Protein AF-A0A1I1HTJ0-F1 (afdb_monomer_lite)

Sequence (214 aa):
MGNDRTDRSDPDVDEPSADSGRWLPDRPEPTLEAPIPDDLGTALGRLVGTDPVATLEEWVAECRRLTGGIGLEELCHAEGETAHWGELGGAGGERYDFRCVYDAVILAAVADEPVRIHTESPDGTPIEARATGDEVTPTPPSAVVSFGVETDVDRPGGGAKAEPTLEDVYATVCPYVRAFPDREAYDRWASRAPAATVAMPLAGATDLAEALVE

Radius of gyration: 19.74 Å; chains: 1; bounding box: 36×80×40 Å

pLDDT: mean 86.6, std 16.47, range [36.19, 98.62]

InterPro domains:
  IPR004927 Alkylmercury lyase [PF03243] (94-213)
  IPR053717 Mercury resistance MerB lyase [G3DSA:3.30.450.410] (29-214)

Organism: Natronobacterium haloterrestre (NCBI:txid148448)

Secondary structure (DSSP, 8-state):
--------PPP------S--S-BPPPSSS-TTTSBPPHHHHHHHHHHHTSSPP-BHHHHHHHHHHHHSS--STTS-B-SS--S-EEEETSTTSEEEEBSSSHHHHHHHHHHTS-EEEEEE-TTS-EEEEEE-SS-EEEESTT-EEEEEEETTPPPSSSSTTPPPPHHHHHHHHGGG--EESSHHHHHHHHTTSSEEEEEEEGGGTHHHHHHHH-

Structure (mmCIF, N/CA/C/O backbone):
data_AF-A0A1I1HTJ0-F1
#
_entry.id   AF-A0A1I1HTJ0-F1
#
loop_
_atom_site.group_PDB
_atom_site.id
_atom_site.type_symbol
_atom_site.label_atom_id
_atom_site.label_alt_id
_atom_site.label_comp_id
_atom_site.label_asym_id
_atom_site.label_entity_id
_atom_site.label_seq_id
_atom_site.pdbx_PDB_ins_code
_atom_site.Cartn_x
_atom_site.Cartn_y
_atom_site.Cartn_z
_atom_site.occupancy
_atom_site.B_iso_or_equiv
_atom_site.auth_seq_id
_atom_site.auth_comp_id
_atom_site.auth_asym_id
_atom_site.auth_atom_id
_atom_site.pdbx_PDB_model_num
ATOM 1 N N . MET A 1 1 ? 11.464 -65.310 -12.384 1.00 41.19 1 MET A N 1
ATOM 2 C CA . MET A 1 1 ? 11.294 -64.360 -13.506 1.00 41.19 1 MET A CA 1
ATOM 3 C C . MET A 1 1 ? 9.788 -64.158 -13.630 1.00 41.19 1 MET A C 1
ATOM 5 O O . MET A 1 1 ? 9.133 -65.041 -14.145 1.00 41.19 1 MET A O 1
ATOM 9 N N . GLY A 1 2 ? 9.130 -63.217 -12.961 1.00 39.88 2 GLY A N 1
ATOM 10 C CA . GLY A 1 2 ? 9.475 -61.815 -12.759 1.00 39.88 2 GLY A CA 1
ATOM 11 C C . GLY A 1 2 ? 8.622 -60.997 -13.729 1.00 39.88 2 GLY A C 1
ATOM 12 O O . GLY A 1 2 ? 9.004 -60.890 -14.887 1.00 39.88 2 GLY A O 1
ATOM 13 N N . ASN A 1 3 ? 7.440 -60.548 -13.291 1.00 39.66 3 ASN A N 1
ATOM 14 C CA . ASN A 1 3 ? 7.022 -59.144 -13.370 1.00 39.66 3 ASN A CA 1
ATOM 15 C C . ASN A 1 3 ? 5.599 -58.952 -12.836 1.00 39.66 3 ASN A C 1
ATOM 17 O O . ASN A 1 3 ? 4.601 -59.140 -13.526 1.00 39.66 3 ASN A O 1
ATOM 21 N N . ASP A 1 4 ? 5.602 -58.542 -11.576 1.00 44.56 4 ASP A N 1
ATOM 22 C CA . ASP A 1 4 ? 4.676 -57.626 -10.934 1.00 44.56 4 ASP A CA 1
ATOM 23 C C . ASP A 1 4 ? 4.577 -56.319 -11.754 1.00 44.56 4 ASP A C 1
ATOM 25 O O . ASP A 1 4 ? 5.603 -55.747 -12.141 1.00 44.56 4 ASP A O 1
ATOM 29 N N . ARG A 1 5 ? 3.360 -55.870 -12.069 1.00 44.62 5 ARG A N 1
ATOM 30 C CA . ARG A 1 5 ? 3.086 -54.507 -12.549 1.00 44.62 5 ARG A CA 1
ATOM 31 C C . ARG A 1 5 ? 1.841 -53.996 -11.846 1.00 44.62 5 ARG A C 1
ATOM 33 O O . ARG A 1 5 ? 0.719 -54.130 -12.323 1.00 44.62 5 ARG A O 1
ATOM 40 N N . THR A 1 6 ? 2.133 -53.448 -10.681 1.00 46.94 6 THR A N 1
ATOM 41 C CA . THR A 1 6 ? 1.391 -52.454 -9.926 1.00 46.94 6 THR A CA 1
ATOM 42 C C . THR A 1 6 ? 0.666 -51.434 -10.804 1.00 46.94 6 THR A C 1
ATOM 44 O O . THR A 1 6 ? 1.267 -50.693 -11.583 1.00 46.94 6 THR A O 1
ATOM 47 N N . ASP A 1 7 ? -0.653 -51.443 -10.630 1.00 44.84 7 ASP A N 1
ATOM 48 C CA . ASP A 1 7 ? -1.499 -50.282 -10.361 1.00 44.84 7 ASP A CA 1
ATOM 49 C C . ASP A 1 7 ? -0.692 -49.016 -10.019 1.00 44.84 7 ASP A C 1
ATOM 51 O O . ASP A 1 7 ? -0.007 -48.938 -8.995 1.00 44.84 7 ASP A O 1
ATOM 55 N N . ARG A 1 8 ? -0.742 -48.040 -10.922 1.00 38.31 8 ARG A N 1
ATOM 56 C CA . ARG A 1 8 ? -0.420 -46.647 -10.631 1.00 38.31 8 ARG A CA 1
ATOM 57 C C . ARG A 1 8 ? -1.663 -45.846 -10.967 1.00 38.31 8 ARG A C 1
ATOM 59 O O . ARG A 1 8 ? -1.793 -45.321 -12.065 1.00 38.31 8 ARG A O 1
ATOM 66 N N . SER A 1 9 ? -2.585 -45.847 -10.015 1.00 41.94 9 SER A N 1
ATOM 67 C CA . SER A 1 9 ? -3.513 -44.744 -9.820 1.00 41.94 9 SER A CA 1
ATOM 68 C C . SER A 1 9 ? -2.682 -43.462 -9.727 1.00 41.94 9 SER A C 1
ATOM 70 O O . SER A 1 9 ? -1.804 -43.350 -8.866 1.00 41.94 9 SER A O 1
ATOM 72 N N . ASP A 1 10 ? -2.879 -42.563 -10.687 1.00 42.25 10 ASP A N 1
ATOM 73 C CA . ASP A 1 10 ? -2.320 -41.217 -10.646 1.00 42.25 10 ASP A CA 1
ATOM 74 C C . ASP A 1 10 ? -2.807 -40.530 -9.360 1.00 42.25 10 ASP A C 1
ATOM 76 O O . ASP A 1 10 ? -3.993 -40.637 -9.037 1.00 42.25 10 ASP A O 1
ATOM 80 N N . PRO A 1 11 ? -1.929 -39.872 -8.585 1.00 41.44 11 PRO A N 1
ATOM 81 C CA . PRO A 1 11 ? -2.382 -39.057 -7.475 1.00 41.44 11 PRO A CA 1
ATOM 82 C C . PRO A 1 11 ? -3.136 -37.854 -8.041 1.00 41.44 11 PRO A C 1
ATOM 84 O O . PRO A 1 11 ? -2.597 -37.123 -8.877 1.00 41.44 11 PRO A O 1
ATOM 87 N N . ASP A 1 12 ? -4.376 -37.690 -7.580 1.00 36.19 12 ASP A N 1
ATOM 88 C CA . ASP A 1 12 ? -5.161 -36.472 -7.716 1.00 36.19 12 ASP A CA 1
ATOM 89 C C . ASP A 1 12 ? -4.249 -35.265 -7.472 1.00 36.19 12 ASP A C 1
ATOM 91 O O . ASP A 1 12 ? -3.630 -35.120 -6.414 1.00 36.19 12 ASP A O 1
ATOM 95 N N . VAL A 1 13 ? -4.104 -34.442 -8.506 1.00 44.28 13 VAL A N 1
ATOM 96 C CA . VAL A 1 13 ? -3.467 -33.138 -8.392 1.00 44.28 13 VAL A CA 1
ATOM 97 C C . VAL A 1 13 ? -4.423 -32.305 -7.550 1.00 44.28 13 VAL A C 1
ATOM 99 O O . VAL A 1 13 ? -5.456 -31.873 -8.051 1.00 44.28 13 VAL A O 1
ATOM 102 N N . ASP A 1 14 ? -4.101 -32.146 -6.266 1.00 37.09 14 ASP A N 1
ATOM 103 C CA . ASP A 1 14 ? -4.736 -31.169 -5.385 1.00 37.09 14 ASP A CA 1
ATOM 104 C C . ASP A 1 14 ? -4.644 -29.788 -6.056 1.00 37.09 14 ASP A C 1
ATOM 106 O O . ASP A 1 14 ? -3.582 -29.161 -6.100 1.00 37.09 14 ASP A O 1
ATOM 110 N N . GLU A 1 15 ? -5.760 -29.330 -6.623 1.00 41.47 15 GLU A N 1
ATOM 111 C CA . GLU A 1 15 ? -5.965 -27.930 -6.983 1.00 41.47 15 GLU A CA 1
ATOM 112 C C . GLU A 1 15 ? -5.827 -27.092 -5.701 1.00 41.47 15 GLU A C 1
ATOM 114 O O . GLU A 1 15 ? -6.520 -27.375 -4.716 1.00 41.47 15 GLU A O 1
ATOM 119 N N . PRO A 1 16 ? -4.958 -26.066 -5.646 1.00 42.34 16 PRO A N 1
ATOM 120 C CA . PRO A 1 16 ? -4.872 -25.254 -4.451 1.00 42.34 16 PRO A CA 1
ATOM 121 C C . PRO A 1 16 ? -6.105 -24.349 -4.343 1.00 42.34 16 PRO A C 1
ATOM 123 O O . PRO A 1 16 ? -6.248 -23.357 -5.049 1.00 42.34 16 PRO A O 1
ATOM 126 N N . SER A 1 17 ? -6.937 -24.740 -3.380 1.00 42.22 17 SER A N 1
ATOM 127 C CA . SER A 1 17 ? -7.672 -23.930 -2.408 1.00 42.22 17 SER A CA 1
ATOM 128 C C . SER A 1 17 ? -8.762 -22.973 -2.889 1.00 42.22 17 SER A C 1
ATOM 130 O O . SER A 1 17 ? -8.525 -21.903 -3.438 1.00 42.22 17 SER A O 1
ATOM 132 N N . ALA A 1 18 ? -9.975 -23.372 -2.497 1.00 39.62 18 ALA A N 1
ATOM 133 C CA . ALA A 1 18 ? -11.110 -22.557 -2.089 1.00 39.62 18 ALA A CA 1
ATOM 134 C C . ALA A 1 18 ? -10.799 -21.069 -1.880 1.00 39.62 18 ALA A C 1
ATOM 136 O O . ALA A 1 18 ? -9.963 -20.705 -1.054 1.00 39.62 18 ALA A O 1
ATOM 137 N N . ASP A 1 19 ? -11.561 -20.258 -2.609 1.00 52.12 19 ASP A N 1
ATOM 138 C CA . ASP A 1 19 ? -11.794 -18.834 -2.422 1.00 52.12 19 ASP A CA 1
ATOM 139 C C . ASP A 1 19 ? -11.639 -18.414 -0.951 1.00 52.12 19 ASP A C 1
ATOM 141 O O . ASP A 1 19 ? -12.525 -18.615 -0.119 1.00 52.12 19 ASP A O 1
ATOM 145 N N . SER A 1 20 ? -10.460 -17.893 -0.604 1.00 57.25 20 SER A N 1
ATOM 146 C CA . SER A 1 20 ? -10.123 -17.485 0.761 1.00 57.25 20 SER A CA 1
ATOM 147 C C . SER A 1 20 ? -10.913 -16.247 1.198 1.00 57.25 20 SER A C 1
ATOM 149 O O . SER A 1 20 ? -10.758 -15.802 2.334 1.00 57.25 20 SER A O 1
ATOM 151 N N . GLY A 1 21 ? -11.718 -15.659 0.301 1.00 75.50 21 GLY A N 1
ATOM 152 C CA . GLY A 1 21 ? -12.395 -14.377 0.484 1.00 75.50 21 GLY A CA 1
ATOM 153 C C . GLY A 1 21 ? -11.431 -13.191 0.547 1.00 75.50 21 GLY A C 1
ATOM 154 O O . GLY A 1 21 ? -11.873 -12.055 0.628 1.00 75.50 21 GLY A O 1
ATOM 155 N N . ARG A 1 22 ? -10.112 -13.432 0.497 1.00 86.19 22 ARG A N 1
ATOM 156 C CA . ARG A 1 22 ? -9.048 -12.425 0.630 1.00 86.19 22 ARG A CA 1
ATOM 157 C C . ARG A 1 22 ? -8.544 -11.902 -0.714 1.00 86.19 22 ARG A C 1
ATOM 159 O O . ARG A 1 22 ? -7.435 -11.382 -0.804 1.00 86.19 22 ARG A O 1
ATOM 166 N N . TRP A 1 23 ? -9.338 -12.057 -1.764 1.00 90.31 23 TRP A N 1
ATOM 167 C CA . TRP A 1 23 ? -8.988 -11.646 -3.114 1.00 90.31 23 TRP A CA 1
ATOM 168 C C . TRP A 1 23 ? -10.096 -10.767 -3.682 1.00 90.31 23 TRP A C 1
ATOM 170 O O . TRP A 1 23 ? -11.240 -11.210 -3.776 1.00 90.31 23 TRP A O 1
ATOM 180 N N . LEU A 1 24 ? -9.761 -9.535 -4.061 1.00 86.06 24 LEU A N 1
ATOM 181 C CA . LEU A 1 24 ? -10.692 -8.657 -4.763 1.00 86.06 24 LEU A CA 1
ATOM 182 C C . LEU A 1 24 ? -10.796 -9.086 -6.231 1.00 86.06 24 LEU A C 1
ATOM 184 O O . LEU A 1 24 ? -9.800 -9.525 -6.808 1.00 86.06 24 LEU A O 1
ATOM 188 N N . PRO A 1 25 ? -11.987 -8.990 -6.845 1.00 72.12 25 PRO A N 1
ATOM 189 C CA . PRO A 1 25 ? -12.201 -9.470 -8.199 1.00 72.12 25 PRO A CA 1
ATOM 190 C C . PRO A 1 25 ? -11.285 -8.762 -9.199 1.00 72.12 25 PRO A C 1
ATOM 192 O O . PRO A 1 25 ? -11.101 -7.543 -9.163 1.00 72.12 25 PRO A O 1
ATOM 195 N N . ASP A 1 26 ? -10.768 -9.540 -10.148 1.00 64.69 26 ASP A N 1
ATOM 196 C CA . ASP A 1 26 ? -10.196 -8.987 -11.368 1.00 64.69 26 ASP A CA 1
ATOM 197 C C . ASP A 1 26 ? -11.359 -8.341 -12.143 1.00 64.69 26 ASP A C 1
ATOM 199 O O . ASP A 1 26 ? -12.351 -9.020 -12.412 1.00 64.69 26 ASP A O 1
ATOM 203 N N . ARG A 1 27 ? -11.266 -7.032 -12.433 1.00 60.41 27 ARG A N 1
ATOM 204 C CA . ARG A 1 27 ? -12.213 -6.199 -13.219 1.00 60.41 27 ARG A CA 1
ATOM 205 C C . ARG A 1 27 ? -13.206 -7.010 -14.088 1.00 60.41 27 ARG A C 1
ATOM 207 O O . ARG A 1 27 ? -12.777 -7.865 -14.864 1.00 60.41 27 ARG A O 1
ATOM 214 N N . PRO A 1 28 ? -14.516 -6.682 -14.074 1.00 50.00 28 PRO A N 1
ATOM 215 C CA . PRO A 1 28 ? -14.969 -5.342 -14.471 1.00 50.00 28 PRO A CA 1
ATOM 216 C C . PRO A 1 28 ? -15.732 -4.537 -13.408 1.00 50.00 28 PRO A C 1
ATOM 218 O O . PRO A 1 28 ? -16.144 -3.420 -13.709 1.00 50.00 28 PRO A O 1
ATOM 221 N N . GLU A 1 29 ? -15.943 -5.070 -12.205 1.00 55.47 29 GLU A N 1
ATOM 222 C CA . GLU A 1 29 ? -16.517 -4.290 -11.100 1.00 55.47 29 GLU A CA 1
ATOM 223 C C . GLU A 1 29 ? -15.461 -3.318 -10.550 1.00 55.47 29 GLU A C 1
ATOM 225 O O . GLU A 1 29 ? -14.275 -3.672 -10.527 1.00 55.47 29 GLU A O 1
ATOM 230 N N . PRO A 1 30 ? -15.843 -2.089 -10.159 1.00 61.59 30 PRO A N 1
ATOM 231 C CA . PRO A 1 30 ? -14.897 -1.148 -9.575 1.00 61.59 30 PRO A CA 1
ATOM 232 C C . PRO A 1 30 ? -14.327 -1.769 -8.300 1.00 61.59 30 PRO A C 1
ATOM 234 O O . PRO A 1 30 ? -15.064 -2.074 -7.363 1.00 61.59 30 PRO A O 1
ATOM 237 N N . THR A 1 31 ? -13.007 -1.969 -8.259 1.00 78.19 31 THR A N 1
ATOM 238 C CA . THR A 1 31 ? -12.336 -2.657 -7.145 1.00 78.19 31 THR A CA 1
ATOM 239 C C . THR A 1 31 ? -12.612 -1.995 -5.790 1.00 78.19 31 THR A C 1
ATOM 241 O O . THR A 1 31 ? -12.551 -2.655 -4.756 1.00 78.19 31 THR A O 1
ATOM 244 N N . LEU A 1 32 ? -12.980 -0.713 -5.796 1.00 85.19 32 LEU A N 1
ATOM 245 C CA . LEU 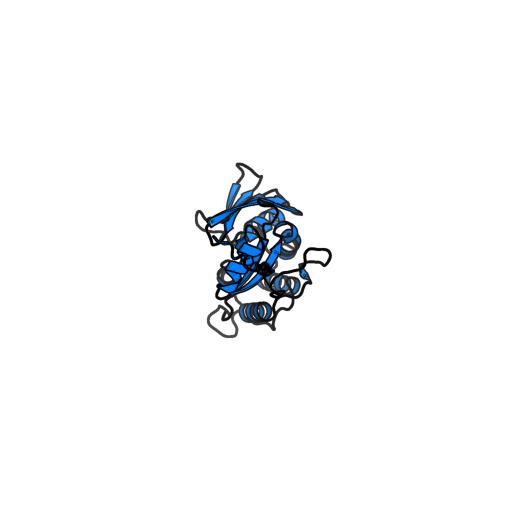A 1 32 ? -13.352 0.043 -4.608 1.00 85.19 32 LEU A CA 1
ATOM 246 C C . LEU A 1 32 ? -14.665 -0.408 -3.956 1.00 85.19 32 LEU A C 1
ATOM 248 O O . LEU A 1 32 ? -14.746 -0.409 -2.732 1.00 85.19 32 LEU A O 1
ATOM 252 N N . GLU A 1 33 ? -15.662 -0.817 -4.742 1.00 88.81 33 GLU A N 1
ATOM 253 C CA . GLU A 1 33 ? -16.987 -1.223 -4.242 1.00 88.81 33 GLU A CA 1
ATOM 254 C C . GLU A 1 33 ? -17.032 -2.709 -3.851 1.00 88.81 33 GLU A C 1
ATOM 256 O O . GLU A 1 33 ? -18.000 -3.175 -3.245 1.00 88.81 33 GLU A O 1
ATOM 261 N N . ALA A 1 34 ? -15.993 -3.471 -4.204 1.00 86.81 34 ALA A N 1
ATOM 262 C CA . ALA A 1 34 ? -15.918 -4.884 -3.880 1.00 86.81 34 ALA A CA 1
ATOM 263 C C . ALA A 1 34 ? -15.865 -5.089 -2.351 1.00 86.81 34 ALA A C 1
ATOM 265 O O . ALA A 1 34 ? -15.124 -4.382 -1.655 1.00 86.81 34 ALA A O 1
ATOM 266 N N . PRO A 1 35 ? -16.626 -6.061 -1.815 1.00 91.00 35 PRO A N 1
ATOM 267 C CA . PRO A 1 35 ? -16.632 -6.328 -0.387 1.00 91.00 35 PRO A CA 1
ATOM 268 C C . PRO A 1 35 ? -15.258 -6.818 0.073 1.00 91.00 35 PRO A C 1
ATOM 270 O O . PRO A 1 35 ? -14.659 -7.701 -0.546 1.00 91.00 35 PRO A O 1
ATOM 273 N N . ILE A 1 36 ? -14.777 -6.265 1.184 1.00 93.31 36 ILE A N 1
ATOM 274 C CA . ILE A 1 36 ? -13.571 -6.748 1.863 1.00 93.31 36 ILE A CA 1
ATOM 275 C C . ILE A 1 36 ? -13.930 -7.838 2.888 1.00 93.31 36 ILE A C 1
ATOM 277 O O . ILE A 1 36 ? -15.074 -7.902 3.341 1.00 93.31 36 ILE A O 1
ATOM 281 N N . PRO A 1 37 ? -12.977 -8.703 3.286 1.00 94.69 37 PRO A N 1
ATOM 282 C CA . PRO A 1 37 ? -13.189 -9.662 4.368 1.00 94.69 37 PRO A CA 1
ATOM 283 C C . PRO A 1 37 ? -13.739 -9.015 5.649 1.00 94.69 37 PRO A C 1
ATOM 285 O O . PRO A 1 37 ? -13.219 -7.992 6.096 1.00 94.69 37 PRO A O 1
ATOM 288 N N . ASP A 1 38 ? -14.721 -9.652 6.296 1.00 94.62 38 ASP A N 1
ATOM 289 C CA . ASP A 1 38 ? -15.351 -9.147 7.531 1.00 94.62 38 ASP A CA 1
ATOM 290 C C . ASP A 1 38 ? -14.339 -8.860 8.657 1.00 94.62 38 ASP A C 1
ATOM 292 O O . ASP A 1 38 ? -14.504 -7.922 9.444 1.00 94.62 38 ASP A O 1
ATOM 296 N N . ASP A 1 39 ? -13.288 -9.682 8.757 1.00 94.75 39 ASP A N 1
ATOM 297 C CA . ASP A 1 39 ? -12.233 -9.518 9.757 1.00 94.75 39 ASP A CA 1
ATOM 298 C C . ASP A 1 39 ? -11.387 -8.267 9.489 1.00 94.75 39 ASP A C 1
ATOM 300 O O . ASP A 1 39 ? -11.082 -7.525 10.425 1.00 94.75 39 ASP A O 1
ATOM 304 N N . LEU A 1 40 ? -11.089 -7.987 8.217 1.00 96.06 40 LEU A N 1
ATOM 305 C CA . LEU A 1 40 ? -10.413 -6.769 7.783 1.00 96.06 40 LEU A CA 1
ATOM 306 C C . LEU A 1 40 ? -11.294 -5.545 8.032 1.00 96.06 40 LEU A C 1
ATOM 308 O O . LEU A 1 40 ? -10.845 -4.589 8.661 1.00 96.06 40 LEU A O 1
ATOM 312 N N . GLY A 1 41 ? -12.558 -5.599 7.616 1.00 96.06 41 GLY A N 1
ATOM 313 C CA . GLY A 1 41 ? -13.516 -4.516 7.819 1.00 96.06 41 GLY A CA 1
ATOM 314 C C . GLY A 1 41 ? -13.704 -4.141 9.287 1.00 96.06 41 GLY A C 1
ATOM 315 O O . GLY A 1 41 ? -13.692 -2.965 9.657 1.00 96.06 41 GLY A O 1
ATOM 316 N N . THR A 1 42 ? -13.797 -5.153 10.153 1.00 95.62 42 THR A N 1
ATOM 317 C CA . THR A 1 42 ? -13.881 -4.969 11.608 1.00 95.62 42 THR A CA 1
ATOM 318 C C . THR A 1 42 ? -12.611 -4.334 12.173 1.00 95.62 42 THR A C 1
ATOM 320 O O . THR A 1 42 ? -12.700 -3.437 13.012 1.00 95.62 42 THR A O 1
ATOM 323 N N . ALA A 1 43 ? -11.433 -4.789 11.744 1.00 95.25 43 ALA A N 1
ATOM 324 C CA . ALA A 1 43 ? -10.157 -4.266 12.223 1.00 95.25 43 ALA A CA 1
ATOM 325 C C . ALA A 1 43 ? -9.927 -2.809 11.774 1.00 95.25 43 ALA A C 1
ATOM 327 O O . ALA A 1 43 ? -9.550 -1.970 12.593 1.00 95.25 43 ALA A O 1
ATOM 328 N N . LEU A 1 44 ? -10.247 -2.473 10.520 1.00 95.25 44 LEU A N 1
ATOM 329 C CA . LEU A 1 44 ? -10.193 -1.097 10.015 1.00 95.25 44 LEU A CA 1
ATOM 330 C C . LEU A 1 44 ? -11.171 -0.182 10.762 1.00 95.25 44 LEU A C 1
ATOM 332 O O . LEU A 1 44 ? -10.773 0.885 11.224 1.00 95.25 44 LEU A O 1
ATOM 336 N N . GLY A 1 45 ? -12.413 -0.630 10.978 1.00 93.94 45 GLY A N 1
ATOM 337 C CA . GLY A 1 45 ? -13.391 0.112 11.779 1.00 93.94 45 GLY A CA 1
ATOM 338 C C . GLY A 1 45 ? -12.888 0.388 13.199 1.00 93.94 45 GLY A C 1
ATOM 339 O O . GLY A 1 45 ? -12.983 1.510 13.688 1.00 93.94 45 GLY A O 1
ATOM 340 N N . ARG A 1 46 ? -12.244 -0.589 13.857 1.00 92.56 46 ARG A N 1
ATOM 341 C CA . ARG A 1 46 ? -11.613 -0.381 15.177 1.00 92.56 46 ARG A CA 1
ATOM 342 C C . ARG A 1 46 ? -10.491 0.651 15.134 1.00 92.56 46 ARG A C 1
ATOM 344 O O . ARG A 1 46 ? -10.467 1.524 16.001 1.00 92.56 46 ARG A O 1
ATOM 351 N N . LEU A 1 47 ? -9.607 0.573 14.137 1.00 92.25 47 LEU A N 1
ATOM 352 C CA . LEU A 1 47 ? -8.477 1.490 13.961 1.00 92.25 47 LEU A CA 1
ATOM 353 C C . LEU A 1 47 ? -8.941 2.953 13.935 1.00 92.25 47 LEU A C 1
ATOM 355 O O . LEU A 1 47 ? -8.373 3.789 14.636 1.00 92.25 47 LEU A O 1
ATOM 359 N N . VAL A 1 48 ? -10.018 3.253 13.204 1.00 90.94 48 VAL A N 1
ATOM 360 C CA . VAL A 1 48 ? -10.566 4.620 13.095 1.00 90.94 48 VAL A CA 1
ATOM 361 C C . VAL A 1 48 ? -11.740 4.901 14.044 1.00 90.94 48 VAL A C 1
ATOM 363 O O . VAL A 1 48 ? -12.249 6.020 14.105 1.00 90.94 48 VAL A O 1
ATOM 366 N N . GLY A 1 49 ? -12.103 3.907 14.865 1.00 90.00 49 GLY A N 1
ATOM 367 C CA . GLY A 1 49 ? -13.260 3.816 15.767 1.00 90.00 49 GLY A CA 1
ATOM 368 C C . GLY A 1 49 ? -14.587 4.233 15.149 1.00 90.00 49 GLY A C 1
ATOM 369 O O . GLY A 1 49 ? -15.287 5.089 15.694 1.00 90.00 49 GLY A O 1
ATOM 370 N N . THR A 1 50 ? -14.908 3.586 14.040 1.00 90.81 50 THR A N 1
ATOM 371 C CA . THR A 1 50 ? -16.211 3.566 13.379 1.00 90.81 50 THR A CA 1
ATOM 372 C C . THR A 1 50 ? -16.809 2.155 13.449 1.00 90.81 50 THR A C 1
ATOM 374 O O . THR A 1 50 ? -16.230 1.239 14.044 1.00 90.81 50 THR A O 1
ATOM 377 N N . ASP A 1 51 ? -18.002 1.984 12.877 1.00 93.44 51 ASP A N 1
ATOM 378 C CA . ASP A 1 51 ? -18.527 0.653 12.571 1.00 93.44 51 ASP A CA 1
ATOM 379 C C . ASP A 1 51 ? -17.618 -0.063 11.544 1.00 93.44 51 ASP A C 1
ATOM 381 O O . ASP A 1 51 ? -16.807 0.592 10.882 1.00 93.44 51 ASP A O 1
ATOM 385 N N . PRO A 1 52 ? -17.706 -1.402 11.411 1.00 95.69 52 PRO A N 1
ATOM 386 C CA . PRO A 1 52 ? -16.928 -2.136 10.419 1.00 95.69 52 PRO A CA 1
ATOM 387 C C . PRO A 1 52 ? -17.083 -1.555 9.013 1.00 95.69 52 PRO A C 1
ATOM 389 O O . PRO A 1 52 ? -18.197 -1.283 8.569 1.00 95.69 52 PRO A O 1
ATOM 392 N N . VAL A 1 53 ? -15.953 -1.414 8.328 1.00 95.19 53 VAL A N 1
ATOM 393 C CA . VAL A 1 53 ? -15.869 -0.948 6.942 1.00 95.19 53 VAL A CA 1
ATOM 394 C C . VAL A 1 53 ? -16.148 -2.128 6.009 1.00 95.19 53 VAL A C 1
ATOM 396 O O . VAL A 1 53 ? -15.556 -3.190 6.181 1.00 95.19 53 VAL A O 1
ATOM 399 N N . ALA A 1 54 ? -17.039 -1.980 5.035 1.00 94.19 54 ALA A N 1
ATOM 400 C CA . ALA A 1 54 ? -17.466 -3.067 4.155 1.00 94.19 54 ALA A CA 1
ATOM 401 C C . ALA A 1 54 ? -16.698 -3.130 2.826 1.00 94.19 54 ALA A C 1
ATOM 403 O O . ALA A 1 54 ? -16.638 -4.198 2.216 1.00 94.19 54 ALA A O 1
ATOM 404 N N . THR A 1 55 ? -16.106 -2.020 2.374 1.00 94.62 55 THR A N 1
ATOM 405 C CA . THR A 1 55 ? -15.444 -1.908 1.061 1.00 94.62 55 THR A CA 1
ATOM 406 C C . THR A 1 55 ? -14.173 -1.051 1.125 1.00 94.62 55 THR A C 1
ATOM 408 O O . THR A 1 55 ? -13.928 -0.342 2.104 1.00 94.62 55 THR A O 1
ATOM 411 N N . LEU A 1 56 ? -13.348 -1.084 0.072 1.00 92.06 56 LEU A N 1
ATOM 412 C CA . LEU A 1 56 ? -12.210 -0.164 -0.041 1.00 92.06 56 LEU A CA 1
ATOM 413 C C . LEU A 1 56 ? -12.662 1.296 -0.221 1.00 92.06 56 LEU A C 1
ATOM 415 O O . LEU A 1 56 ? -11.974 2.196 0.248 1.00 92.06 56 LEU A O 1
ATOM 419 N N . GLU A 1 57 ? -13.813 1.544 -0.848 1.00 93.56 57 GLU A N 1
ATOM 420 C CA . GLU A 1 57 ? -14.406 2.884 -0.970 1.00 93.56 57 GLU A CA 1
ATOM 421 C C . GLU A 1 57 ? -14.735 3.488 0.402 1.00 93.56 57 GLU A C 1
ATOM 423 O O . GLU A 1 57 ? -14.387 4.634 0.690 1.00 93.56 57 GLU A O 1
ATOM 428 N N . GLU A 1 58 ? -15.364 2.708 1.282 1.00 95.31 58 GLU A N 1
ATOM 429 C CA . GLU A 1 58 ? -15.654 3.154 2.644 1.00 95.31 58 GLU A CA 1
ATOM 430 C C . GLU A 1 58 ? -14.358 3.395 3.435 1.00 95.31 58 GLU A C 1
ATOM 432 O O . GLU A 1 58 ? -14.264 4.360 4.195 1.00 95.31 58 GLU A O 1
ATOM 437 N N . TRP A 1 59 ? -13.319 2.580 3.207 1.00 94.25 59 TRP A N 1
ATOM 438 C CA . TRP A 1 59 ? -12.001 2.810 3.804 1.00 94.25 59 TRP A CA 1
ATOM 439 C C . TRP A 1 59 ? -11.371 4.125 3.325 1.00 94.25 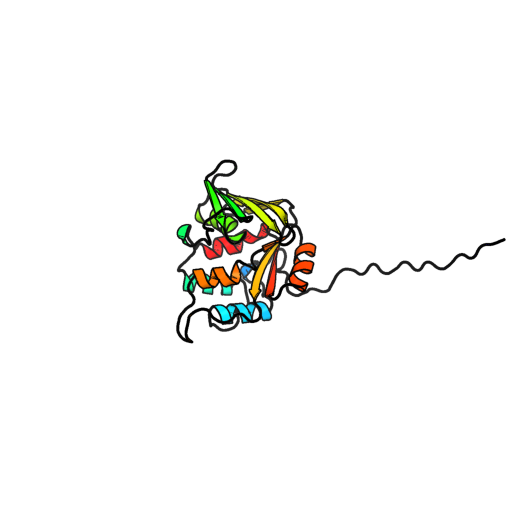59 TRP A C 1
ATOM 441 O O . TRP A 1 59 ? -10.879 4.912 4.135 1.00 94.25 59 TRP A O 1
ATOM 451 N N . VAL A 1 60 ? -11.437 4.404 2.022 1.00 92.94 60 VAL A N 1
ATOM 452 C CA . VAL A 1 60 ? -10.997 5.676 1.435 1.00 92.94 60 VAL A CA 1
ATOM 453 C C . VAL A 1 60 ? -11.728 6.859 2.063 1.00 92.94 60 VAL A C 1
ATOM 455 O O . VAL A 1 60 ? -11.095 7.863 2.393 1.00 92.94 60 VAL A O 1
ATOM 458 N N . ALA A 1 61 ? -13.044 6.751 2.259 1.00 93.62 61 ALA A N 1
ATOM 459 C CA . ALA A 1 61 ? -13.834 7.805 2.885 1.00 93.62 61 ALA A CA 1
ATOM 460 C C . ALA A 1 61 ? -13.352 8.110 4.315 1.00 93.62 61 ALA A C 1
ATOM 462 O O . ALA A 1 61 ? -13.257 9.281 4.689 1.00 93.62 61 ALA A O 1
ATOM 463 N N . GLU A 1 62 ? -12.981 7.088 5.091 1.00 92.56 62 GLU A N 1
ATOM 464 C CA . GLU A 1 62 ? -12.412 7.273 6.429 1.00 92.56 62 GLU A CA 1
ATOM 465 C C . GLU A 1 62 ? -11.006 7.883 6.401 1.00 92.56 62 GLU A C 1
ATOM 467 O O . GLU A 1 62 ? -10.735 8.810 7.168 1.00 92.56 62 GLU A O 1
ATOM 472 N N . CYS A 1 63 ? -10.132 7.450 5.485 1.00 90.19 63 CYS A N 1
ATOM 473 C CA . CYS A 1 63 ? -8.829 8.089 5.272 1.00 90.19 63 CYS A CA 1
ATOM 474 C C . CYS A 1 63 ? -8.995 9.581 4.947 1.00 90.19 63 CYS A C 1
ATOM 476 O O . CYS A 1 63 ? -8.434 10.431 5.637 1.00 90.19 63 CYS A O 1
ATOM 478 N N . ARG A 1 64 ? -9.851 9.918 3.974 1.00 90.62 64 ARG A N 1
ATOM 479 C CA . ARG A 1 64 ? -10.161 11.306 3.593 1.00 90.62 64 ARG A CA 1
ATOM 480 C C . ARG A 1 64 ? -10.754 12.111 4.743 1.00 90.62 64 ARG A C 1
ATOM 482 O O . ARG A 1 64 ? -10.436 13.286 4.894 1.00 90.62 64 ARG A O 1
ATOM 489 N N . ARG A 1 65 ? -11.603 11.508 5.578 1.00 90.69 65 ARG A N 1
ATOM 490 C CA . ARG A 1 65 ? -12.164 12.175 6.761 1.00 90.69 65 ARG A CA 1
ATOM 491 C C . ARG A 1 65 ? -11.072 12.569 7.760 1.00 90.69 65 ARG A C 1
ATOM 493 O O . ARG A 1 65 ? -11.189 13.620 8.386 1.00 90.69 65 ARG A O 1
ATOM 500 N N . LEU A 1 66 ? -10.042 11.735 7.915 1.00 85.81 66 LEU A N 1
ATOM 501 C CA . LEU A 1 66 ? -8.922 11.977 8.826 1.00 85.81 66 LEU A CA 1
ATOM 502 C C . LEU A 1 66 ? -7.901 12.978 8.268 1.00 85.81 66 LEU A C 1
ATOM 504 O O . LEU A 1 66 ? -7.331 13.742 9.046 1.00 85.81 66 LEU A O 1
ATOM 508 N N . THR A 1 67 ? -7.666 12.985 6.953 1.00 84.50 67 THR A N 1
ATOM 509 C CA . THR A 1 67 ? -6.572 13.764 6.343 1.00 84.50 67 THR A CA 1
ATOM 510 C C . THR A 1 67 ? -7.028 14.994 5.559 1.00 84.50 67 THR A C 1
ATOM 512 O O . THR A 1 67 ? -6.273 15.951 5.431 1.00 84.50 67 THR A O 1
ATOM 515 N N . GLY A 1 68 ? -8.263 15.004 5.053 1.00 83.88 68 GLY A N 1
ATOM 516 C CA . GLY A 1 68 ? -8.736 15.983 4.072 1.00 83.88 68 GLY A CA 1
ATOM 517 C C . GLY A 1 68 ? -8.242 15.732 2.640 1.00 83.88 68 GLY A C 1
ATOM 518 O O . GLY A 1 68 ? -8.376 16.632 1.816 1.00 83.88 68 GLY A O 1
ATOM 519 N N . GLY A 1 69 ? -7.679 14.547 2.370 1.00 84.81 69 GLY A N 1
ATOM 520 C CA . GLY A 1 69 ? -6.989 14.172 1.125 1.00 84.81 69 GLY A CA 1
ATOM 521 C C . GLY A 1 69 ? -5.528 13.774 1.378 1.00 84.81 69 GLY A C 1
ATOM 522 O O . GLY A 1 69 ? -5.013 13.991 2.478 1.00 84.81 69 GLY A O 1
ATOM 523 N N . ILE A 1 70 ? -4.866 13.148 0.404 1.00 89.69 70 ILE A N 1
ATOM 524 C CA . ILE A 1 70 ? -3.433 12.812 0.478 1.00 89.69 70 ILE A CA 1
ATOM 525 C C . ILE A 1 70 ? -2.669 13.615 -0.577 1.00 89.69 70 ILE A C 1
ATOM 527 O O . ILE A 1 70 ? -2.862 13.422 -1.775 1.00 89.69 70 ILE A O 1
ATOM 531 N N . GLY A 1 71 ? -1.787 14.509 -0.125 1.00 92.25 71 GLY A N 1
ATOM 532 C CA . GLY A 1 71 ? -0.788 15.180 -0.948 1.00 92.25 71 GLY A CA 1
ATOM 533 C C . GLY A 1 71 ? 0.612 14.595 -0.750 1.00 92.25 71 GLY A C 1
ATOM 534 O O . GLY A 1 71 ? 0.807 13.576 -0.088 1.00 92.25 71 GLY A O 1
ATOM 535 N N . LEU A 1 72 ? 1.616 15.257 -1.335 1.00 93.00 72 LEU A N 1
ATOM 536 C CA . LEU A 1 72 ? 3.008 14.789 -1.308 1.00 93.00 72 LEU A CA 1
ATOM 537 C C . LEU A 1 72 ? 3.576 14.757 0.119 1.00 93.00 72 LEU A C 1
ATOM 539 O O . LEU A 1 72 ? 4.370 13.876 0.444 1.00 93.00 72 LEU A O 1
ATOM 543 N N . GLU A 1 73 ? 3.181 15.715 0.959 1.00 91.81 73 GLU A N 1
ATOM 544 C CA . GLU A 1 73 ? 3.631 15.826 2.352 1.00 91.81 73 GLU A CA 1
ATOM 545 C C . GLU A 1 73 ? 2.968 14.771 3.252 1.00 91.81 73 GLU A C 1
ATOM 547 O O . GLU A 1 73 ? 3.556 14.354 4.249 1.00 91.81 73 GLU A O 1
ATOM 552 N N . GLU A 1 74 ? 1.777 14.301 2.875 1.00 93.88 74 GLU A N 1
ATOM 553 C CA . GLU A 1 74 ? 1.002 13.287 3.589 1.00 93.88 74 GLU A CA 1
ATOM 554 C C . GLU A 1 74 ? 1.391 11.845 3.232 1.00 93.88 74 GLU A C 1
ATOM 556 O O . GLU A 1 74 ? 0.865 10.924 3.854 1.00 93.88 74 GLU A O 1
ATOM 561 N N . LEU A 1 75 ? 2.284 11.605 2.266 1.00 94.94 75 LEU A N 1
ATOM 562 C CA . LEU A 1 75 ? 2.774 10.249 1.971 1.00 94.94 75 LEU A CA 1
ATOM 563 C C . LEU A 1 75 ? 3.610 9.691 3.130 1.00 94.94 75 LEU A C 1
ATOM 565 O O . LEU A 1 75 ? 4.295 10.429 3.846 1.00 94.94 75 LEU A O 1
ATOM 569 N N . CYS A 1 76 ? 3.618 8.366 3.299 1.00 95.56 76 CYS A N 1
ATOM 570 C CA . CYS A 1 76 ? 4.382 7.717 4.366 1.00 95.56 76 CYS A CA 1
ATOM 571 C C . CYS A 1 76 ? 5.885 7.599 4.041 1.00 95.56 76 CYS A C 1
ATOM 573 O O . CYS A 1 76 ? 6.423 6.504 3.829 1.00 95.56 76 CYS A O 1
ATOM 575 N N . HIS A 1 77 ? 6.579 8.740 4.020 1.00 96.12 77 HIS A N 1
ATOM 576 C CA . HIS A 1 77 ? 8.024 8.823 3.792 1.00 96.12 77 HIS A CA 1
ATOM 577 C C . HIS A 1 77 ? 8.829 8.098 4.882 1.00 96.12 77 HIS A C 1
ATOM 579 O O . HIS A 1 77 ? 8.480 8.074 6.069 1.00 96.12 77 HIS A O 1
ATOM 585 N N . ALA A 1 78 ? 9.954 7.519 4.478 1.00 95.25 78 ALA A N 1
ATOM 586 C CA . ALA A 1 78 ? 10.963 6.965 5.366 1.00 95.25 78 ALA A CA 1
ATOM 587 C C . ALA A 1 78 ? 12.129 7.951 5.541 1.00 95.25 78 ALA A C 1
ATOM 589 O O . ALA A 1 78 ? 12.550 8.618 4.602 1.00 95.25 78 ALA A O 1
ATOM 590 N N . GLU A 1 79 ? 12.706 8.011 6.745 1.00 88.56 79 GLU A N 1
ATOM 591 C CA . GLU A 1 79 ? 13.870 8.868 7.039 1.00 88.56 79 GLU A CA 1
ATOM 592 C C . GLU A 1 79 ? 15.191 8.338 6.430 1.00 88.56 79 GLU A C 1
ATOM 594 O O . GLU A 1 79 ? 16.245 8.954 6.593 1.00 88.56 79 GLU A O 1
ATOM 599 N N . GLY A 1 80 ? 15.161 7.191 5.743 1.00 90.88 80 GLY A N 1
ATOM 600 C CA . GLY A 1 80 ? 16.327 6.564 5.126 1.00 90.88 80 GLY A CA 1
ATOM 601 C C . GLY A 1 80 ? 15.950 5.520 4.079 1.00 90.88 80 GLY A C 1
ATOM 602 O O . GLY A 1 80 ? 14.772 5.290 3.818 1.00 90.88 80 GLY A O 1
ATOM 603 N N . GLU A 1 81 ? 16.971 4.887 3.499 1.00 93.88 81 GLU A N 1
ATOM 604 C CA . GLU A 1 81 ? 16.796 3.900 2.432 1.00 93.88 81 GLU A CA 1
ATOM 605 C C . GLU A 1 81 ? 15.937 2.717 2.889 1.00 93.88 81 GLU A C 1
ATOM 607 O O . GLU A 1 81 ? 16.167 2.122 3.948 1.00 93.88 81 GLU A O 1
ATOM 612 N N . THR A 1 82 ? 14.970 2.346 2.054 1.00 95.81 82 THR A N 1
ATOM 613 C CA . THR A 1 82 ? 14.147 1.156 2.258 1.00 95.81 82 THR A CA 1
ATOM 614 C C . THR A 1 82 ? 14.106 0.298 0.997 1.00 95.81 82 THR A C 1
ATOM 616 O O . THR A 1 82 ? 14.587 0.682 -0.071 1.00 95.81 82 THR A O 1
ATOM 619 N N . ALA A 1 83 ? 13.504 -0.885 1.115 1.00 95.94 83 ALA A N 1
ATOM 620 C CA . ALA A 1 83 ? 13.177 -1.700 -0.044 1.00 95.94 83 ALA A CA 1
ATOM 621 C C . ALA A 1 83 ? 12.025 -1.108 -0.873 1.00 95.94 83 ALA A C 1
ATOM 623 O O . ALA A 1 83 ? 11.820 -1.578 -1.978 1.00 95.94 83 ALA A O 1
ATOM 624 N N . HIS A 1 84 ? 11.280 -0.115 -0.375 1.00 97.44 84 HIS A N 1
ATOM 625 C CA . HIS A 1 84 ? 10.107 0.472 -1.024 1.00 97.44 84 HIS A CA 1
ATOM 626 C C . HIS A 1 84 ? 10.423 1.906 -1.457 1.00 97.44 84 HIS A C 1
ATOM 628 O O . HIS A 1 84 ? 10.451 2.821 -0.636 1.00 97.44 84 HIS A O 1
ATOM 634 N N . TRP A 1 85 ? 10.677 2.123 -2.743 1.00 98.00 85 TRP A N 1
ATOM 635 C CA . TRP A 1 85 ? 11.035 3.452 -3.234 1.00 98.00 85 TRP A CA 1
ATOM 636 C C . TRP A 1 85 ? 10.463 3.749 -4.616 1.00 98.00 85 TRP A C 1
ATOM 638 O O . TRP A 1 85 ? 10.195 2.844 -5.409 1.00 98.00 85 TRP A O 1
ATOM 648 N N . GLY A 1 86 ? 10.283 5.042 -4.889 1.00 97.38 86 GLY A N 1
ATOM 649 C CA . GLY A 1 86 ? 9.842 5.589 -6.168 1.00 97.38 86 GLY A CA 1
ATOM 650 C C . GLY A 1 86 ? 10.834 6.620 -6.713 1.00 97.38 86 GLY A C 1
ATOM 651 O O . GLY A 1 86 ? 11.308 7.466 -5.963 1.00 97.38 86 GLY A O 1
ATOM 652 N N . GLU A 1 87 ? 11.142 6.569 -8.009 1.00 97.75 87 GLU A N 1
ATOM 653 C CA . GLU A 1 87 ? 11.867 7.620 -8.739 1.00 97.75 87 GLU A CA 1
ATOM 654 C C . GLU A 1 87 ? 10.883 8.434 -9.593 1.00 97.75 87 GLU A C 1
ATOM 656 O O . GLU A 1 87 ? 10.375 7.944 -10.610 1.00 97.75 87 GLU A O 1
ATOM 661 N N . LEU A 1 88 ? 10.617 9.672 -9.173 1.00 96.19 88 LEU A N 1
ATOM 662 C CA . LEU A 1 88 ? 9.733 10.625 -9.842 1.00 96.19 88 LEU A CA 1
ATOM 663 C C . LEU A 1 88 ? 10.407 11.232 -11.077 1.00 96.19 88 LEU A C 1
ATOM 665 O O . LEU A 1 88 ? 11.533 11.723 -10.999 1.00 96.19 88 LEU A O 1
ATOM 669 N N . GLY A 1 89 ? 9.725 11.200 -12.222 1.00 90.75 89 GLY A N 1
ATOM 670 C CA . GLY A 1 89 ? 10.294 11.564 -13.525 1.00 90.75 89 GLY A CA 1
ATOM 671 C C . GLY A 1 89 ? 10.979 10.386 -14.237 1.00 90.75 89 GLY A C 1
ATOM 672 O O . GLY A 1 89 ? 11.527 10.542 -15.332 1.00 90.75 89 GLY A O 1
ATOM 673 N N . GLY A 1 90 ? 10.919 9.184 -13.653 1.00 81.88 90 GLY A N 1
ATOM 674 C CA . GLY A 1 90 ? 11.504 7.961 -14.195 1.00 81.88 90 GLY A CA 1
ATOM 675 C C . GLY A 1 90 ? 12.991 7.792 -13.868 1.00 81.88 90 GLY A C 1
ATOM 676 O O . GLY A 1 90 ? 13.483 8.285 -12.860 1.00 81.88 90 GLY A O 1
ATOM 677 N N . ALA A 1 91 ? 13.713 7.046 -14.711 1.00 82.00 91 ALA A N 1
ATOM 678 C CA . ALA A 1 91 ? 15.089 6.635 -14.424 1.00 82.00 91 ALA A CA 1
ATOM 679 C C . ALA A 1 91 ? 16.040 7.832 -14.233 1.00 82.00 91 ALA A C 1
ATOM 681 O O . ALA A 1 91 ? 16.271 8.602 -15.168 1.00 82.00 91 ALA A O 1
ATOM 682 N N . GLY A 1 92 ? 16.640 7.933 -13.043 1.00 86.88 92 GLY A N 1
ATOM 683 C CA . GLY A 1 92 ? 17.513 9.054 -12.666 1.00 86.88 92 GLY A CA 1
ATOM 684 C C . GLY A 1 92 ? 16.763 10.307 -12.200 1.00 86.88 92 GLY A C 1
ATOM 685 O O . GLY A 1 92 ? 17.365 11.380 -12.138 1.00 86.88 92 GLY A O 1
ATOM 686 N N . GLY A 1 93 ? 15.469 10.164 -11.916 1.00 92.00 93 GLY A N 1
ATOM 687 C CA . GLY A 1 93 ? 14.622 11.169 -11.297 1.00 92.00 93 GLY A CA 1
ATOM 688 C C . GLY A 1 93 ? 14.858 11.335 -9.794 1.00 92.00 93 GLY A C 1
ATOM 689 O O . GLY A 1 93 ? 15.811 10.793 -9.228 1.00 92.00 93 GLY A O 1
ATOM 690 N N . GLU A 1 94 ? 13.992 12.109 -9.141 1.00 96.25 94 GLU A N 1
ATOM 691 C CA . GLU A 1 94 ? 14.063 12.318 -7.691 1.00 96.25 94 GLU A CA 1
ATOM 692 C C . GLU A 1 94 ? 13.550 11.079 -6.956 1.00 96.25 94 GLU A C 1
ATOM 694 O O . GLU A 1 94 ? 12.465 10.576 -7.245 1.00 96.25 94 GLU A O 1
ATOM 699 N N . ARG A 1 95 ? 14.353 10.566 -6.023 1.00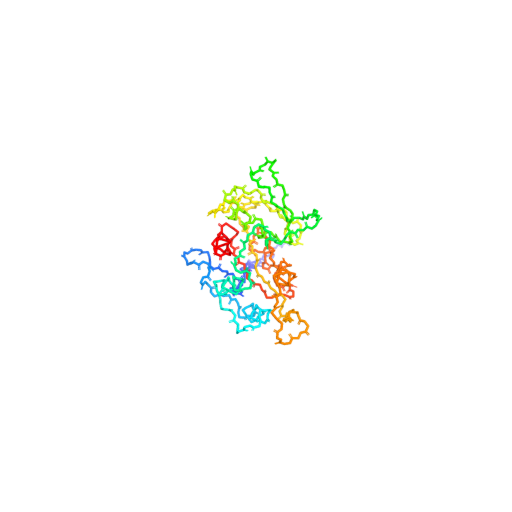 96.62 95 ARG A N 1
ATOM 700 C CA . ARG A 1 95 ? 14.038 9.351 -5.274 1.00 96.62 95 ARG A CA 1
ATOM 701 C C . ARG A 1 95 ? 13.330 9.686 -3.966 1.00 96.62 95 ARG A C 1
ATOM 703 O O . ARG A 1 95 ? 13.839 10.484 -3.183 1.00 96.62 95 ARG A O 1
ATOM 710 N N . TYR A 1 96 ? 12.240 8.970 -3.710 1.00 97.50 96 TYR A N 1
ATOM 711 C CA . TYR A 1 96 ? 11.514 8.949 -2.445 1.00 97.50 96 TYR A CA 1
ATOM 712 C C . TYR A 1 96 ? 11.504 7.527 -1.885 1.00 97.50 96 TYR A C 1
ATOM 714 O O . TYR A 1 96 ? 11.187 6.575 -2.602 1.00 97.50 96 TYR A O 1
ATOM 722 N N . ASP A 1 97 ? 11.853 7.382 -0.611 1.00 98.00 97 ASP A N 1
ATOM 723 C CA . ASP A 1 97 ? 11.799 6.119 0.120 1.00 98.00 97 ASP A CA 1
ATOM 724 C C . ASP A 1 97 ? 10.569 6.121 1.037 1.00 98.00 97 ASP A C 1
ATOM 726 O O . ASP A 1 97 ? 10.302 7.099 1.735 1.00 98.00 97 ASP A O 1
ATOM 730 N N . PHE A 1 98 ? 9.823 5.019 1.045 1.00 97.88 98 PHE A N 1
ATOM 731 C CA . PHE A 1 98 ? 8.528 4.904 1.712 1.00 97.88 98 PHE A CA 1
ATOM 732 C C . PHE A 1 98 ? 8.495 3.742 2.700 1.00 97.88 98 PHE A C 1
ATOM 734 O O . PHE A 1 98 ? 9.288 2.803 2.631 1.00 97.88 98 PHE A O 1
ATOM 741 N N . ARG A 1 99 ? 7.540 3.765 3.634 1.00 96.31 99 ARG A N 1
ATOM 742 C CA . ARG A 1 99 ? 7.324 2.627 4.546 1.00 96.31 99 ARG A CA 1
ATOM 743 C C . ARG A 1 99 ? 6.555 1.476 3.901 1.00 96.31 99 ARG A C 1
ATOM 745 O O . ARG A 1 99 ? 6.681 0.344 4.368 1.00 96.31 99 ARG A O 1
ATOM 752 N N . CYS A 1 100 ? 5.779 1.742 2.852 1.00 96.81 100 CYS A N 1
ATOM 753 C CA . CYS A 1 100 ? 5.088 0.721 2.074 1.00 96.81 100 CYS A CA 1
ATOM 754 C C . CYS A 1 100 ? 5.226 0.979 0.570 1.00 96.81 100 CYS A C 1
ATOM 756 O O . CYS A 1 100 ? 5.540 2.084 0.138 1.00 96.81 100 CYS A O 1
ATOM 758 N N . VAL A 1 101 ? 4.980 -0.051 -0.241 1.00 95.69 101 VAL A N 1
ATOM 759 C CA . VAL A 1 101 ? 5.039 0.055 -1.710 1.00 95.69 101 VAL A CA 1
ATOM 760 C C . VAL A 1 101 ? 4.004 1.032 -2.272 1.00 95.69 101 VAL A C 1
ATOM 762 O O . VAL A 1 101 ? 4.236 1.664 -3.300 1.00 95.69 101 VAL A O 1
ATOM 765 N N . TYR A 1 102 ? 2.848 1.138 -1.621 1.00 96.25 102 TYR A N 1
ATOM 766 C CA . TYR A 1 102 ? 1.682 1.777 -2.213 1.00 96.25 102 TYR A CA 1
ATOM 767 C C . TYR A 1 102 ? 1.777 3.306 -2.229 1.00 96.25 102 TYR A C 1
ATOM 769 O O . TYR A 1 102 ? 1.277 3.926 -3.162 1.00 96.25 102 TYR A O 1
ATOM 777 N N . ASP A 1 103 ? 2.523 3.913 -1.301 1.00 96.62 103 ASP A N 1
ATOM 778 C CA . ASP A 1 103 ? 2.844 5.347 -1.356 1.00 96.62 103 ASP A CA 1
ATOM 779 C C . ASP A 1 103 ? 3.591 5.730 -2.644 1.00 96.62 103 ASP A C 1
ATOM 781 O O . ASP A 1 103 ? 3.396 6.824 -3.163 1.00 96.62 103 ASP A O 1
ATOM 785 N N . ALA A 1 104 ? 4.386 4.823 -3.225 1.00 96.12 104 ALA A N 1
ATOM 786 C CA . ALA A 1 104 ? 5.043 5.073 -4.508 1.00 96.12 104 ALA A CA 1
ATOM 787 C C . ALA A 1 104 ? 4.056 5.054 -5.693 1.00 96.12 104 ALA A C 1
ATOM 789 O O . ALA A 1 104 ? 4.314 5.684 -6.717 1.00 96.12 104 ALA A O 1
ATOM 790 N N . VAL A 1 105 ? 2.927 4.345 -5.561 1.00 96.12 105 VAL A N 1
ATOM 791 C CA . VAL A 1 105 ? 1.816 4.394 -6.527 1.00 96.12 105 VAL A CA 1
ATOM 792 C C . VAL A 1 105 ? 1.053 5.709 -6.363 1.00 96.12 105 VAL A C 1
ATOM 794 O O . VAL A 1 105 ? 0.828 6.404 -7.350 1.00 96.12 105 VAL A O 1
ATOM 797 N N . ILE A 1 106 ? 0.733 6.096 -5.122 1.00 95.38 106 ILE A N 1
ATOM 798 C CA . ILE A 1 106 ? 0.067 7.373 -4.817 1.00 95.38 106 ILE A CA 1
ATOM 799 C C . ILE A 1 106 ? 0.926 8.559 -5.278 1.00 95.38 106 ILE A C 1
ATOM 801 O O . ILE A 1 106 ? 0.388 9.517 -5.826 1.00 95.38 106 ILE A O 1
ATOM 805 N N . LEU A 1 107 ? 2.257 8.478 -5.153 1.00 96.38 107 LEU A N 1
ATOM 806 C CA . LEU A 1 107 ? 3.184 9.498 -5.651 1.00 96.38 107 LEU A CA 1
ATOM 807 C C . LEU A 1 107 ? 2.942 9.835 -7.131 1.00 96.38 107 LEU A C 1
ATOM 809 O O . LEU A 1 107 ? 2.978 11.010 -7.489 1.00 96.38 107 LEU A O 1
ATOM 813 N N . ALA A 1 108 ? 2.669 8.838 -7.979 1.00 94.88 108 ALA A N 1
ATOM 814 C CA . ALA A 1 108 ? 2.410 9.071 -9.401 1.00 94.88 108 ALA A CA 1
ATOM 815 C C . ALA A 1 108 ? 1.109 9.854 -9.637 1.00 94.88 108 ALA A C 1
ATOM 817 O O . ALA A 1 108 ? 1.066 10.710 -10.519 1.00 94.88 108 ALA A O 1
ATOM 818 N N . ALA A 1 109 ? 0.077 9.598 -8.828 1.00 92.94 109 ALA A N 1
ATOM 819 C CA . ALA A 1 109 ? -1.194 10.319 -8.883 1.00 92.94 109 ALA A CA 1
ATOM 820 C C . ALA A 1 109 ? -1.069 11.749 -8.327 1.00 92.94 109 ALA A C 1
ATOM 822 O O . ALA A 1 109 ? -1.536 12.698 -8.949 1.00 92.94 109 ALA A O 1
ATOM 823 N N . VAL A 1 110 ? -0.386 11.924 -7.191 1.00 94.50 110 VAL A N 1
ATOM 824 C CA . VAL A 1 110 ? -0.178 13.234 -6.547 1.00 94.50 110 VAL A CA 1
ATOM 825 C C . VAL A 1 110 ? 0.666 14.168 -7.411 1.00 94.50 110 VAL A C 1
ATOM 827 O O . VAL A 1 110 ? 0.383 15.363 -7.491 1.00 94.50 110 VAL A O 1
ATOM 830 N N . ALA A 1 111 ? 1.729 13.643 -8.021 1.00 93.31 111 ALA A N 1
ATOM 831 C CA . ALA A 1 111 ? 2.660 14.444 -8.805 1.00 93.31 111 ALA A CA 1
ATOM 832 C C . ALA A 1 111 ? 2.226 14.626 -10.268 1.00 93.31 111 ALA A C 1
ATOM 834 O O . ALA A 1 111 ? 2.816 15.454 -10.957 1.00 93.31 111 ALA A O 1
ATOM 835 N N . ASP A 1 112 ? 1.232 13.862 -10.740 1.00 91.31 112 ASP A N 1
ATOM 836 C CA . ASP A 1 112 ? 0.841 13.782 -12.158 1.00 91.31 112 ASP A CA 1
ATOM 837 C C . ASP A 1 112 ? 2.055 13.534 -13.085 1.00 91.31 112 ASP A C 1
ATOM 839 O O . ASP A 1 112 ? 2.177 14.058 -14.194 1.00 91.31 112 ASP A O 1
ATOM 843 N N . GLU A 1 113 ? 3.010 12.733 -12.600 1.00 93.19 113 GLU A N 1
ATOM 844 C CA . GLU A 1 113 ? 4.276 12.435 -13.266 1.00 93.19 113 GLU A CA 1
ATOM 845 C C . GLU A 1 113 ? 4.615 10.940 -13.148 1.00 93.19 113 GLU A C 1
ATOM 847 O O . GLU A 1 113 ? 4.287 10.297 -12.148 1.00 93.19 113 GLU A O 1
ATOM 852 N N . PRO A 1 114 ? 5.299 10.344 -14.144 1.00 95.06 114 PRO A N 1
ATOM 853 C CA . PRO A 1 114 ? 5.650 8.933 -14.083 1.00 95.06 114 PRO A CA 1
ATOM 854 C C . PRO A 1 114 ? 6.602 8.620 -12.926 1.00 95.06 114 PRO A C 1
ATOM 856 O O . PRO A 1 114 ? 7.640 9.270 -12.774 1.00 95.06 114 PRO A O 1
ATOM 859 N N . VAL A 1 115 ? 6.312 7.544 -12.201 1.00 97.50 115 VAL A N 1
ATOM 860 C CA . VAL A 1 115 ? 7.157 7.022 -11.124 1.00 97.50 115 VAL A CA 1
ATOM 861 C C . VAL A 1 115 ? 7.663 5.637 -11.500 1.00 97.50 115 VAL A C 1
ATOM 863 O O . VAL A 1 115 ? 6.897 4.754 -11.897 1.00 97.50 115 VAL A O 1
ATOM 866 N N . ARG A 1 116 ? 8.973 5.420 -11.368 1.00 97.75 116 ARG A N 1
ATOM 867 C CA . ARG A 1 116 ? 9.536 4.067 -11.357 1.00 97.75 116 ARG A CA 1
ATOM 868 C C . ARG A 1 116 ? 9.553 3.559 -9.924 1.00 97.75 116 ARG A C 1
ATOM 870 O O . ARG A 1 116 ? 10.185 4.172 -9.078 1.00 97.75 116 ARG A O 1
ATOM 877 N N . ILE A 1 117 ? 8.901 2.436 -9.680 1.00 98.06 117 ILE A N 1
ATOM 878 C CA . ILE A 1 117 ? 8.731 1.850 -8.356 1.00 98.06 117 ILE A CA 1
ATOM 879 C C . ILE A 1 117 ? 9.606 0.611 -8.241 1.00 98.06 117 ILE A C 1
ATOM 881 O O . ILE A 1 117 ? 9.636 -0.226 -9.146 1.00 98.06 117 ILE A O 1
ATOM 885 N N . HIS A 1 118 ? 10.250 0.467 -7.094 1.00 98.25 118 HIS A N 1
ATOM 886 C CA . HIS A 1 118 ? 10.886 -0.763 -6.661 1.00 98.25 118 HIS A CA 1
ATOM 887 C C . HIS A 1 118 ? 10.360 -1.143 -5.283 1.00 98.25 118 HIS A C 1
ATOM 889 O O . HIS A 1 118 ? 10.178 -0.301 -4.401 1.00 98.25 118 HIS A O 1
ATOM 895 N N . THR A 1 119 ? 10.122 -2.434 -5.111 1.00 98.31 119 THR A N 1
ATOM 896 C CA . THR A 1 119 ? 9.743 -3.038 -3.845 1.00 98.31 119 THR A CA 1
ATOM 897 C C . THR A 1 119 ? 10.338 -4.432 -3.735 1.00 98.31 119 THR A C 1
ATOM 899 O O . THR A 1 119 ? 10.614 -5.087 -4.737 1.00 98.31 119 THR A O 1
ATOM 902 N N . GLU A 1 120 ? 10.447 -4.935 -2.514 1.00 98.19 120 GLU A N 1
ATOM 903 C CA . GLU A 1 120 ? 10.653 -6.357 -2.259 1.00 98.19 120 GLU A CA 1
ATOM 904 C C . GLU A 1 120 ? 9.406 -6.944 -1.593 1.00 98.19 120 GLU A C 1
ATOM 906 O O . GLU A 1 120 ? 8.746 -6.289 -0.776 1.00 98.19 120 GLU A O 1
ATOM 911 N N . SER A 1 121 ? 9.060 -8.177 -1.952 1.00 97.56 121 SER A N 1
ATOM 912 C CA . SER A 1 121 ? 8.088 -8.969 -1.203 1.00 97.56 121 SER A CA 1
ATOM 913 C C . SER A 1 121 ? 8.641 -9.340 0.178 1.00 97.56 121 SER A C 1
ATOM 915 O O . SER A 1 121 ? 9.849 -9.272 0.410 1.00 97.56 121 SER A O 1
ATOM 917 N N . PRO A 1 122 ? 7.798 -9.806 1.117 1.00 96.31 122 PRO A N 1
ATOM 918 C CA . PRO A 1 122 ? 8.259 -10.208 2.448 1.00 96.31 122 PRO A CA 1
ATOM 919 C C . PRO A 1 122 ? 9.342 -11.304 2.479 1.00 96.31 122 PRO A C 1
ATOM 921 O O . PRO A 1 122 ? 10.016 -11.455 3.494 1.00 96.31 122 PRO A O 1
ATOM 924 N N . ASP A 1 123 ? 9.507 -12.083 1.404 1.00 94.88 123 ASP A N 1
ATOM 925 C CA . ASP A 1 123 ? 10.579 -13.080 1.254 1.00 94.88 123 ASP A CA 1
ATOM 926 C C . ASP A 1 123 ? 11.833 -12.553 0.524 1.00 94.88 123 ASP A C 1
ATOM 928 O O . ASP A 1 123 ? 12.777 -13.315 0.311 1.00 94.88 123 ASP A O 1
ATOM 932 N N . GLY A 1 124 ? 11.864 -11.261 0.184 1.00 96.62 124 GLY A N 1
ATOM 933 C CA . GLY A 1 124 ? 12.974 -10.589 -0.493 1.00 96.62 124 GLY A CA 1
ATOM 934 C C . GLY A 1 124 ? 12.942 -10.685 -2.021 1.00 96.62 124 GLY A C 1
ATOM 935 O O . GLY A 1 124 ? 13.932 -10.353 -2.669 1.00 96.62 124 GLY A O 1
ATOM 936 N N . THR A 1 125 ? 11.851 -11.165 -2.627 1.00 97.81 125 THR A N 1
ATOM 937 C CA . THR A 1 125 ? 11.733 -11.201 -4.093 1.00 97.81 125 THR A CA 1
ATOM 938 C C . THR A 1 125 ? 11.509 -9.782 -4.631 1.00 97.81 125 THR A C 1
ATOM 940 O O . THR A 1 125 ? 10.527 -9.141 -4.249 1.00 97.81 125 THR A O 1
ATOM 943 N N . PRO A 1 126 ? 12.371 -9.272 -5.530 1.00 97.88 126 PRO A N 1
ATOM 944 C CA . PRO A 1 126 ? 12.216 -7.929 -6.070 1.00 97.88 126 PRO A CA 1
ATOM 945 C C . PRO A 1 126 ? 11.035 -7.856 -7.040 1.00 97.88 126 PRO A C 1
ATOM 947 O O . PRO A 1 126 ? 10.819 -8.755 -7.858 1.00 97.88 126 PRO A O 1
ATOM 950 N N . ILE A 1 127 ? 10.305 -6.751 -6.969 1.00 98.62 127 ILE A N 1
ATOM 951 C CA . ILE A 1 127 ? 9.197 -6.396 -7.849 1.00 98.62 127 ILE A CA 1
ATOM 952 C C . ILE A 1 127 ? 9.427 -4.951 -8.281 1.00 98.62 127 ILE A C 1
ATOM 954 O O . ILE A 1 127 ? 9.670 -4.062 -7.465 1.00 98.62 127 ILE A O 1
ATOM 958 N N . GLU A 1 128 ? 9.351 -4.717 -9.580 1.00 98.31 128 GLU A N 1
ATOM 959 C CA . GLU A 1 128 ? 9.472 -3.385 -10.166 1.00 98.31 128 GLU A CA 1
ATOM 960 C C . GLU A 1 128 ? 8.122 -2.994 -10.752 1.00 98.31 128 GLU A C 1
ATOM 962 O O . GLU A 1 128 ? 7.372 -3.852 -11.212 1.00 98.31 128 GLU A O 1
ATOM 967 N N . ALA A 1 129 ? 7.815 -1.707 -10.802 1.00 97.62 129 ALA A N 1
ATOM 968 C CA . ALA A 1 129 ? 6.673 -1.224 -11.559 1.00 97.62 129 ALA A CA 1
ATOM 969 C C . ALA A 1 129 ? 6.951 0.147 -12.164 1.00 97.62 129 ALA A C 1
ATOM 971 O O . ALA A 1 129 ? 7.838 0.885 -11.738 1.00 97.62 129 ALA A O 1
ATOM 972 N N . ARG A 1 130 ? 6.167 0.494 -13.177 1.00 97.12 130 ARG A N 1
ATOM 973 C CA . ARG A 1 130 ? 6.044 1.866 -13.655 1.00 97.12 130 ARG A CA 1
ATOM 974 C C . ARG A 1 130 ? 4.622 2.322 -13.387 1.00 97.12 130 ARG A C 1
ATOM 976 O O . ARG A 1 130 ? 3.706 1.678 -13.880 1.00 97.12 130 ARG A O 1
ATOM 983 N N . ALA A 1 131 ? 4.464 3.402 -12.639 1.00 95.38 131 ALA A N 1
ATOM 984 C CA . ALA A 1 131 ? 3.178 4.038 -12.408 1.00 95.38 131 ALA A CA 1
ATOM 985 C C . ALA A 1 131 ? 3.091 5.350 -13.198 1.00 95.38 131 ALA A C 1
ATOM 987 O O . ALA A 1 131 ? 4.059 6.112 -13.266 1.00 95.38 131 ALA A O 1
ATOM 988 N N . THR A 1 132 ? 1.944 5.588 -13.815 1.00 90.81 132 THR A N 1
ATOM 989 C CA . THR A 1 132 ? 1.455 6.895 -14.268 1.00 90.81 132 THR A CA 1
ATOM 990 C C . THR A 1 132 ? 0.223 7.247 -13.435 1.00 90.81 132 THR A C 1
ATOM 992 O O . THR A 1 132 ? -0.208 6.435 -12.619 1.00 90.81 132 THR A O 1
ATOM 995 N N . GLY A 1 133 ? -0.342 8.444 -13.615 1.00 78.12 133 GLY A N 1
ATOM 996 C CA . GLY A 1 133 ? -1.549 8.842 -12.882 1.00 78.12 133 GLY A CA 1
ATOM 997 C C . GLY A 1 133 ? -2.739 7.887 -13.062 1.00 78.12 133 GLY A C 1
ATOM 998 O O . GLY A 1 133 ? -3.589 7.848 -12.188 1.00 78.12 133 GLY A O 1
ATOM 999 N N . ASP A 1 134 ? -2.765 7.100 -14.144 1.00 85.31 134 ASP A N 1
ATOM 1000 C CA . ASP A 1 134 ? -3.886 6.254 -14.578 1.00 85.31 134 ASP A CA 1
ATOM 1001 C C . ASP A 1 134 ? -3.543 4.763 -14.799 1.00 85.31 134 ASP A C 1
ATOM 1003 O O . ASP A 1 134 ? -4.438 3.941 -15.009 1.00 85.31 134 ASP A O 1
ATOM 1007 N N . GLU A 1 135 ? -2.261 4.378 -14.783 1.00 91.81 135 GLU A N 1
ATOM 1008 C CA . GLU A 1 135 ? -1.828 2.998 -15.041 1.00 91.81 135 GLU A CA 1
ATOM 1009 C C . GLU A 1 135 ? -0.658 2.579 -14.141 1.00 91.81 135 GLU A C 1
ATOM 1011 O O . GLU A 1 135 ? 0.278 3.340 -13.903 1.00 91.81 135 GLU A O 1
ATOM 1016 N N . VAL A 1 136 ? -0.649 1.314 -13.704 1.00 95.06 136 VAL A N 1
ATOM 1017 C CA . VAL A 1 136 ? 0.533 0.662 -13.123 1.00 95.06 136 VAL A CA 1
ATOM 1018 C C . VAL A 1 136 ? 0.920 -0.547 -13.973 1.00 95.06 136 VAL A C 1
ATOM 1020 O O . VAL A 1 136 ? 0.134 -1.469 -14.171 1.00 95.06 136 VAL A O 1
ATOM 1023 N N . THR A 1 137 ? 2.166 -0.591 -14.441 1.00 96.88 137 THR A N 1
ATOM 1024 C CA . THR A 1 137 ? 2.727 -1.721 -15.193 1.00 96.88 137 THR A CA 1
ATOM 1025 C C . THR A 1 137 ? 3.792 -2.442 -14.355 1.00 96.88 137 THR A C 1
ATOM 1027 O O . THR A 1 137 ? 4.947 -1.998 -14.325 1.00 96.88 137 THR A O 1
ATOM 1030 N N . PRO A 1 138 ? 3.454 -3.546 -13.664 1.00 97.44 138 PRO A N 1
ATOM 1031 C CA . PRO A 1 138 ? 4.402 -4.259 -12.818 1.00 97.44 138 PRO A CA 1
ATOM 1032 C C . PRO A 1 138 ? 5.236 -5.309 -13.565 1.00 97.44 138 PRO A C 1
ATOM 1034 O O . PRO A 1 138 ? 4.868 -5.833 -14.616 1.00 97.44 138 PRO A O 1
ATOM 1037 N N . THR A 1 139 ? 6.380 -5.646 -12.979 1.00 97.81 139 THR A N 1
ATOM 1038 C CA . THR A 1 139 ? 7.258 -6.757 -13.337 1.00 97.81 139 THR A CA 1
ATOM 1039 C C . THR A 1 139 ? 7.560 -7.557 -12.063 1.00 97.81 139 THR A C 1
ATOM 1041 O O . THR A 1 139 ? 8.248 -7.040 -11.182 1.00 97.81 139 THR A O 1
ATOM 1044 N N . PRO A 1 140 ? 7.082 -8.812 -11.957 1.00 97.81 140 PRO A N 1
ATOM 1045 C CA . PRO A 1 140 ? 6.321 -9.553 -12.971 1.00 97.81 140 PRO A CA 1
ATOM 1046 C C . PRO A 1 140 ? 4.898 -8.990 -13.206 1.00 97.81 140 PRO A C 1
ATOM 1048 O O . PRO A 1 140 ? 4.330 -8.384 -12.302 1.00 97.81 140 PRO A O 1
ATOM 1051 N N . PRO A 1 141 ? 4.279 -9.224 -14.384 1.00 96.69 141 PRO A N 1
ATOM 1052 C CA . PRO A 1 141 ? 2.910 -8.766 -14.670 1.00 96.69 141 PRO A CA 1
ATOM 1053 C C . PRO A 1 141 ? 1.839 -9.362 -13.749 1.00 96.69 141 PRO A C 1
ATOM 1055 O O . PRO A 1 141 ? 0.753 -8.810 -13.624 1.00 96.69 141 PRO A O 1
ATOM 1058 N N . SER A 1 142 ? 2.142 -10.499 -13.121 1.00 95.88 142 SER A N 1
ATOM 1059 C CA . SER A 1 142 ? 1.294 -11.169 -12.135 1.00 95.88 142 SER A CA 1
ATOM 1060 C C . SER A 1 142 ? 1.367 -10.548 -10.744 1.00 95.88 142 SER A C 1
ATOM 1062 O O . SER A 1 142 ? 0.712 -11.067 -9.845 1.00 95.88 142 SER A O 1
ATOM 1064 N N . ALA A 1 143 ? 2.180 -9.505 -10.541 1.00 97.88 143 ALA A N 1
ATOM 1065 C CA . ALA A 1 143 ? 2.383 -8.941 -9.220 1.00 97.88 143 ALA A CA 1
ATOM 1066 C C . ALA A 1 143 ? 1.075 -8.415 -8.623 1.00 97.88 143 ALA A C 1
ATOM 1068 O O . ALA A 1 143 ? 0.202 -7.878 -9.311 1.00 97.88 143 ALA A O 1
ATOM 1069 N N . VAL A 1 144 ? 0.971 -8.558 -7.311 1.00 97.25 144 VAL A N 1
ATOM 1070 C CA . VAL A 1 144 ? -0.219 -8.231 -6.528 1.00 97.25 144 VAL A CA 1
ATOM 1071 C C . VAL A 1 144 ? 0.182 -7.329 -5.376 1.00 97.25 144 VAL A C 1
ATOM 1073 O O . VAL A 1 144 ? 1.337 -7.352 -4.945 1.00 97.25 144 VAL A O 1
ATOM 1076 N N . VAL A 1 145 ? -0.768 -6.558 -4.866 1.00 97.31 145 VAL A N 1
ATOM 1077 C CA . VAL A 1 145 ? -0.607 -5.756 -3.653 1.00 97.31 145 VAL A CA 1
ATOM 1078 C C . VAL A 1 145 ? -1.648 -6.186 -2.628 1.00 97.31 145 VAL A C 1
ATOM 1080 O O . VAL A 1 145 ? -2.807 -6.417 -2.973 1.00 97.31 145 VAL A O 1
ATOM 1083 N N . SER A 1 146 ? -1.223 -6.340 -1.377 1.00 97.06 146 SER A N 1
ATOM 1084 C CA . SER A 1 146 ? -2.108 -6.562 -0.241 1.00 97.06 146 SER A CA 1
ATOM 1085 C C . SER A 1 146 ? -2.417 -5.257 0.472 1.00 97.06 146 SER A C 1
ATOM 1087 O O . SER A 1 146 ? -1.577 -4.364 0.530 1.00 97.06 146 SER A O 1
ATOM 1089 N N . PHE A 1 147 ? -3.582 -5.206 1.102 1.00 95.81 147 PHE A N 1
ATOM 1090 C CA . PHE A 1 147 ? -3.972 -4.216 2.095 1.00 95.81 147 PHE A CA 1
ATOM 1091 C C . PHE A 1 147 ? -4.412 -4.953 3.349 1.00 95.81 147 PHE A C 1
ATOM 1093 O O . PHE A 1 147 ? -5.021 -6.024 3.269 1.00 95.81 147 PHE A O 1
ATOM 1100 N N . GLY A 1 148 ? -4.099 -4.404 4.515 1.00 95.31 148 GLY A N 1
ATOM 1101 C CA . GLY A 1 148 ? -4.456 -5.070 5.750 1.00 95.31 148 GLY A CA 1
ATOM 1102 C C . GLY A 1 148 ? -4.029 -4.348 7.007 1.00 95.31 148 GLY A C 1
ATOM 1103 O O . GLY A 1 148 ? -3.451 -3.264 6.970 1.00 95.31 148 GLY A O 1
ATOM 1104 N N . VAL A 1 149 ? -4.329 -4.998 8.122 1.00 96.19 149 VAL A N 1
ATOM 1105 C CA . VAL A 1 149 ? -4.046 -4.526 9.474 1.00 96.19 149 VAL A CA 1
ATOM 1106 C C . VAL A 1 149 ? -4.020 -5.720 10.434 1.00 96.19 149 VAL A C 1
ATOM 1108 O O . VAL A 1 149 ? -4.612 -6.766 10.153 1.00 96.19 149 VAL A O 1
ATOM 1111 N N . GLU A 1 150 ? -3.332 -5.585 11.569 1.00 94.25 150 GLU A N 1
ATOM 1112 C CA . GLU A 1 150 ? -3.383 -6.584 12.644 1.00 94.25 150 GLU A CA 1
ATOM 1113 C C . GLU A 1 150 ? -4.822 -6.898 13.051 1.00 94.25 150 GLU A C 1
ATOM 1115 O O . GLU A 1 150 ? -5.648 -6.005 13.235 1.00 94.25 150 GLU A O 1
ATOM 1120 N N . THR A 1 151 ? -5.124 -8.183 13.228 1.00 88.62 151 THR A N 1
ATOM 1121 C CA . THR A 1 151 ? -6.483 -8.637 13.563 1.00 88.62 151 THR A CA 1
ATOM 1122 C C . THR A 1 151 ? -6.961 -8.086 14.910 1.00 88.62 151 THR A C 1
ATOM 1124 O O . THR A 1 151 ? -8.138 -7.764 15.083 1.00 88.62 151 THR A O 1
ATOM 1127 N N . ASP A 1 152 ? -6.032 -7.948 15.856 1.00 87.12 152 ASP A N 1
ATOM 1128 C CA . ASP A 1 152 ? -6.278 -7.447 17.209 1.00 87.12 152 ASP A CA 1
ATOM 1129 C C . ASP A 1 152 ? -5.865 -5.975 17.361 1.00 87.12 152 ASP A C 1
ATOM 1131 O O . ASP A 1 152 ? -5.508 -5.538 18.453 1.00 87.12 152 ASP A O 1
ATOM 1135 N N . VAL A 1 153 ? -5.902 -5.206 16.267 1.00 89.19 153 VAL A N 1
ATOM 1136 C CA . VAL A 1 153 ? -5.602 -3.773 16.301 1.00 89.19 153 VAL A CA 1
ATOM 1137 C C . VAL A 1 153 ? -6.511 -3.041 17.291 1.00 89.19 153 VAL A C 1
ATOM 1139 O O . VAL A 1 153 ? -7.744 -3.123 17.239 1.00 89.19 153 VAL A O 1
ATOM 1142 N N . ASP A 1 154 ? -5.873 -2.285 18.178 1.00 82.88 154 ASP A N 1
ATOM 1143 C CA . ASP A 1 154 ? -6.525 -1.314 19.042 1.00 82.88 154 ASP A CA 1
ATOM 1144 C C . ASP A 1 154 ? -6.442 0.079 18.414 1.00 82.88 154 ASP A C 1
ATOM 1146 O O . ASP A 1 154 ? -5.465 0.422 17.746 1.00 82.88 154 ASP A O 1
ATOM 1150 N N . ARG A 1 155 ? -7.455 0.913 18.672 1.00 82.69 155 ARG A N 1
ATOM 1151 C CA . ARG A 1 155 ? -7.443 2.315 18.243 1.00 82.69 155 ARG A CA 1
ATOM 1152 C C . ARG A 1 155 ? -6.234 3.041 18.859 1.00 82.69 155 ARG A C 1
ATOM 1154 O O . ARG A 1 155 ? -6.145 3.106 20.090 1.00 82.69 155 ARG A O 1
ATOM 1161 N N . PRO A 1 156 ? -5.348 3.634 18.044 1.00 78.12 156 PRO A N 1
ATOM 1162 C CA . PRO A 1 156 ? -4.243 4.434 18.542 1.00 78.12 156 PRO A CA 1
ATOM 1163 C C . PRO A 1 156 ? -4.734 5.766 19.132 1.00 78.12 156 PRO A C 1
ATOM 1165 O O . PRO A 1 156 ? -5.787 6.293 18.767 1.00 78.12 156 PRO A O 1
ATOM 1168 N N . GLY A 1 157 ? -3.975 6.300 20.093 1.00 64.81 157 GLY A N 1
ATOM 1169 C CA . GLY A 1 157 ? -4.325 7.505 20.851 1.00 64.81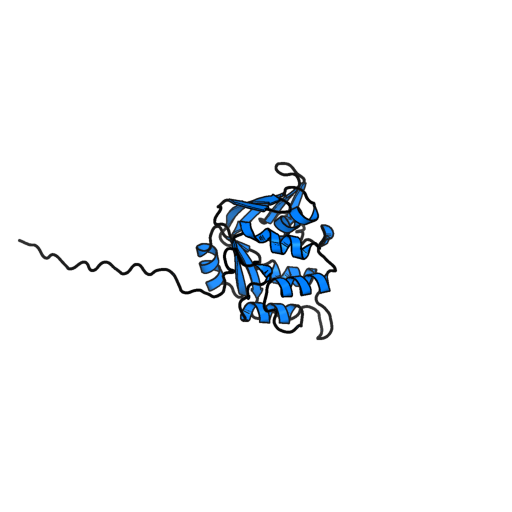 157 GLY A CA 1
ATOM 1170 C C . GLY A 1 157 ? -4.823 7.197 22.270 1.00 64.81 157 GLY A C 1
ATOM 1171 O O . GLY A 1 157 ? -5.722 6.391 22.487 1.00 64.81 157 GLY A O 1
ATOM 1172 N N . GLY A 1 158 ? -4.220 7.848 23.272 1.00 55.50 158 GLY A N 1
ATOM 1173 C CA . GLY A 1 158 ? -4.324 7.540 24.711 1.00 55.50 158 GLY A CA 1
ATOM 1174 C C . GLY A 1 158 ? -5.675 7.793 25.406 1.00 55.50 158 GLY A C 1
ATOM 1175 O O . GLY A 1 158 ? -5.697 8.253 26.549 1.00 55.50 158 GLY A O 1
ATOM 1176 N N . GLY A 1 159 ? -6.803 7.510 24.753 1.00 59.00 159 GLY A N 1
ATOM 1177 C CA . GLY A 1 159 ? -8.133 7.520 25.356 1.00 59.00 159 GLY A CA 1
ATOM 1178 C C . GLY A 1 159 ? -9.263 7.400 24.332 1.00 59.00 159 GLY A C 1
ATOM 1179 O O . GLY A 1 159 ? -9.117 7.796 23.182 1.00 59.00 159 GLY A O 1
ATOM 1180 N N . ALA A 1 160 ? -10.437 6.945 24.783 1.00 61.84 160 ALA A N 1
ATOM 1181 C CA . ALA A 1 160 ? -11.616 6.619 23.960 1.00 61.84 160 ALA A CA 1
ATOM 1182 C C . ALA A 1 160 ? -12.234 7.773 23.128 1.00 61.84 160 ALA A C 1
ATOM 1184 O O . ALA A 1 160 ? -13.318 7.610 22.577 1.00 61.84 160 ALA A O 1
ATOM 1185 N N . LYS A 1 161 ? -11.613 8.959 23.088 1.00 65.94 161 LYS A N 1
ATOM 1186 C CA . LYS A 1 161 ? -12.117 10.151 22.382 1.00 65.94 161 LYS A CA 1
ATOM 1187 C C . LYS A 1 161 ? -11.098 10.822 21.460 1.00 65.94 161 LYS A C 1
ATOM 1189 O O . LYS A 1 161 ? -11.477 11.767 20.778 1.00 65.94 161 LYS A O 1
ATOM 1194 N N . ALA A 1 162 ? -9.833 10.403 21.468 1.00 77.31 162 ALA A N 1
ATOM 1195 C CA . ALA A 1 162 ? -8.843 10.956 20.549 1.00 77.31 162 ALA A CA 1
ATOM 1196 C C . ALA A 1 162 ? -9.012 10.297 19.175 1.00 77.31 162 ALA A C 1
ATOM 1198 O O . ALA A 1 162 ? -9.171 9.078 19.091 1.00 77.31 162 ALA A O 1
ATOM 1199 N N . GLU A 1 163 ? -9.054 11.091 18.109 1.00 82.62 163 GLU A N 1
ATOM 1200 C CA . GLU A 1 163 ? -8.962 10.576 16.740 1.00 82.62 163 GLU A CA 1
ATOM 1201 C C . GLU A 1 163 ? -7.535 10.113 16.446 1.00 82.62 163 GLU A C 1
ATOM 1203 O O . GLU A 1 163 ? -6.601 10.767 16.922 1.00 82.62 163 GLU A O 1
ATOM 1208 N N . PRO A 1 164 ? -7.363 8.977 15.742 1.00 86.81 164 PRO A N 1
ATOM 1209 C CA . PRO A 1 164 ? -6.041 8.555 15.311 1.00 86.81 164 PRO A CA 1
ATOM 1210 C C . PRO A 1 164 ? -5.471 9.603 14.357 1.00 86.81 164 PRO A C 1
ATOM 1212 O O . PRO A 1 164 ? -6.194 10.187 13.547 1.00 86.81 164 PRO A O 1
ATOM 1215 N N . THR A 1 165 ? -4.173 9.851 14.464 1.00 87.56 165 THR A N 1
ATOM 1216 C CA . THR A 1 165 ? -3.465 10.684 13.493 1.00 87.56 165 THR A CA 1
ATOM 1217 C C . THR A 1 165 ? -3.182 9.883 12.223 1.00 87.56 165 THR A C 1
ATOM 1219 O O . THR A 1 165 ? -3.193 8.652 12.237 1.00 87.56 165 THR A O 1
ATOM 1222 N N . LEU A 1 166 ? -2.884 10.566 11.116 1.00 86.62 166 LEU A N 1
ATOM 1223 C CA . LEU A 1 166 ? -2.444 9.903 9.886 1.00 86.62 166 LEU A CA 1
ATOM 1224 C C . LEU A 1 166 ? -1.186 9.046 10.112 1.00 86.62 166 LEU A C 1
ATOM 1226 O O . LEU A 1 166 ? -1.092 7.932 9.604 1.00 86.62 166 LEU A O 1
ATOM 1230 N N . GLU A 1 167 ? -0.248 9.532 10.927 1.00 88.62 167 GLU A N 1
ATOM 1231 C CA . GLU A 1 167 ? 0.944 8.770 11.308 1.00 88.62 167 GLU A CA 1
ATOM 1232 C C . GLU A 1 167 ? 0.577 7.469 12.037 1.00 88.62 167 GLU A C 1
ATOM 1234 O O . GLU A 1 167 ? 1.164 6.426 11.746 1.00 88.62 167 GLU A O 1
ATOM 1239 N N . ASP A 1 168 ? -0.421 7.507 12.927 1.00 90.50 168 ASP A N 1
ATOM 1240 C CA . ASP A 1 168 ? -0.913 6.308 13.605 1.00 90.50 168 ASP A CA 1
ATOM 1241 C C . ASP A 1 168 ? -1.509 5.304 12.610 1.00 90.50 168 ASP A C 1
ATOM 1243 O O . ASP A 1 168 ? -1.188 4.117 12.666 1.00 90.50 168 ASP A O 1
ATOM 1247 N N . VAL A 1 169 ? -2.343 5.777 11.672 1.00 91.25 169 VAL A N 1
ATOM 1248 C CA . VAL A 1 169 ? -2.925 4.918 10.629 1.00 91.25 169 VAL A CA 1
ATOM 1249 C C . VAL A 1 169 ? -1.813 4.263 9.819 1.00 91.25 169 VAL A C 1
ATOM 1251 O O . VAL A 1 169 ? -1.789 3.038 9.707 1.00 91.25 169 VAL A O 1
ATOM 1254 N N . TYR A 1 170 ? -0.844 5.037 9.325 1.00 92.56 170 TYR A N 1
ATOM 1255 C CA . TYR A 1 170 ? 0.281 4.497 8.566 1.00 92.56 170 TYR A CA 1
ATOM 1256 C C . TYR A 1 170 ? 1.123 3.502 9.357 1.00 92.56 170 TYR A C 1
ATOM 1258 O O . TYR A 1 170 ? 1.477 2.448 8.828 1.00 92.56 170 TYR A O 1
ATOM 1266 N N . ALA A 1 171 ? 1.438 3.797 10.620 1.00 92.06 171 ALA A N 1
ATOM 1267 C CA . ALA A 1 171 ? 2.202 2.889 11.471 1.00 92.06 171 ALA A CA 1
ATOM 1268 C C . ALA A 1 171 ? 1.519 1.519 11.609 1.00 92.06 171 ALA A C 1
ATOM 1270 O O . ALA A 1 171 ? 2.196 0.502 11.763 1.00 92.06 171 ALA A O 1
ATOM 1271 N N . THR A 1 172 ? 0.190 1.493 11.521 1.00 93.00 172 THR A N 1
ATOM 1272 C CA . THR A 1 172 ? -0.625 0.292 11.656 1.00 93.00 172 THR A CA 1
ATOM 1273 C C . THR A 1 172 ? -0.889 -0.433 10.329 1.00 93.00 172 THR A C 1
ATOM 1275 O O . THR A 1 172 ? -0.833 -1.663 10.302 1.00 93.00 172 THR A O 1
ATOM 1278 N N . VAL A 1 173 ? -1.139 0.282 9.224 1.00 94.31 173 VAL A N 1
ATOM 1279 C CA . VAL A 1 173 ? -1.503 -0.339 7.932 1.00 94.31 173 VAL A CA 1
ATOM 1280 C C . VAL A 1 173 ? -0.298 -0.643 7.041 1.00 94.31 173 VAL A C 1
ATOM 1282 O O . VAL A 1 173 ? -0.221 -1.734 6.476 1.00 94.31 173 VAL A O 1
ATOM 1285 N N . CYS A 1 174 ? 0.694 0.255 6.953 1.00 95.62 174 CYS A N 1
ATOM 1286 C CA . CYS A 1 174 ? 1.857 0.097 6.066 1.00 95.62 174 CYS A CA 1
ATOM 1287 C C . CYS A 1 174 ? 2.612 -1.234 6.236 1.00 95.62 174 CYS A C 1
ATOM 1289 O O . CYS A 1 174 ? 3.050 -1.788 5.225 1.00 95.62 174 CYS A O 1
ATOM 1291 N N . PRO A 1 175 ? 2.738 -1.823 7.447 1.00 95.44 175 PRO A N 1
ATOM 1292 C CA . PRO A 1 175 ? 3.360 -3.138 7.608 1.00 95.44 175 PRO A CA 1
ATOM 1293 C C . PRO A 1 175 ? 2.683 -4.276 6.828 1.00 95.44 175 PRO A C 1
ATOM 1295 O O . PRO A 1 175 ? 3.348 -5.278 6.541 1.00 95.44 175 PRO A O 1
ATOM 1298 N N . TYR A 1 176 ? 1.404 -4.122 6.474 1.00 96.69 176 TYR A N 1
ATOM 1299 C CA . TYR A 1 176 ? 0.574 -5.106 5.769 1.00 96.69 176 TYR A CA 1
ATOM 1300 C C . TYR A 1 176 ? 0.193 -4.666 4.350 1.00 96.69 176 TYR A C 1
ATOM 1302 O O . TYR A 1 176 ? -0.465 -5.420 3.628 1.00 96.69 176 TYR A O 1
ATOM 1310 N N . VAL A 1 177 ? 0.667 -3.489 3.927 1.00 97.00 177 VAL A N 1
ATOM 1311 C CA . VAL A 1 177 ? 0.613 -3.035 2.539 1.00 97.00 177 VAL A CA 1
ATOM 1312 C C . VAL A 1 177 ? 1.868 -3.514 1.811 1.00 97.00 177 VAL A C 1
ATOM 1314 O O . VAL A 1 177 ? 2.925 -2.881 1.846 1.00 97.00 177 VAL A O 1
ATOM 1317 N N . ARG A 1 178 ? 1.782 -4.706 1.214 1.00 97.56 178 ARG A N 1
ATOM 1318 C CA . ARG A 1 178 ? 2.929 -5.447 0.665 1.00 97.56 178 ARG A CA 1
ATOM 1319 C C . ARG A 1 178 ? 2.682 -5.842 -0.779 1.00 97.56 178 ARG A C 1
ATOM 1321 O O . ARG A 1 178 ? 1.557 -6.154 -1.147 1.00 97.56 178 ARG A O 1
ATOM 1328 N N . ALA A 1 179 ? 3.743 -5.890 -1.576 1.00 98.06 179 ALA A N 1
ATOM 1329 C CA . ALA A 1 179 ? 3.688 -6.465 -2.912 1.00 98.06 179 ALA A CA 1
ATOM 1330 C C . ALA A 1 179 ? 4.163 -7.922 -2.908 1.00 98.06 179 ALA A C 1
ATOM 1332 O O . ALA A 1 179 ? 5.037 -8.300 -2.126 1.00 98.06 179 ALA A O 1
ATOM 1333 N N . PHE A 1 180 ? 3.615 -8.729 -3.812 1.00 98.38 180 PHE A N 1
ATOM 1334 C CA . PHE A 1 180 ? 4.025 -10.116 -4.033 1.00 98.38 180 PHE A CA 1
ATOM 1335 C C . PHE A 1 180 ? 4.160 -10.380 -5.536 1.00 98.38 180 PHE A C 1
ATOM 1337 O O . PHE A 1 180 ? 3.440 -9.761 -6.319 1.00 98.38 180 PHE A O 1
ATOM 1344 N N . PRO A 1 181 ? 5.068 -11.279 -5.965 1.00 98.00 181 PRO A N 1
ATOM 1345 C CA . PRO A 1 181 ? 5.271 -11.568 -7.388 1.00 98.00 181 PRO A CA 1
ATOM 1346 C C . PRO A 1 181 ? 4.038 -12.201 -8.051 1.00 98.00 181 PRO A C 1
ATOM 1348 O O . PRO A 1 181 ? 3.857 -12.093 -9.264 1.00 98.00 181 PRO A O 1
ATOM 1351 N N . ASP A 1 182 ? 3.193 -12.857 -7.261 1.00 97.06 182 ASP A N 1
ATOM 1352 C CA . ASP A 1 182 ? 1.956 -13.484 -7.698 1.00 97.06 182 ASP A CA 1
ATOM 1353 C C . ASP A 1 182 ? 1.008 -13.720 -6.511 1.00 97.06 182 ASP A C 1
ATOM 1355 O O . ASP A 1 182 ? 1.358 -13.536 -5.338 1.00 97.06 182 ASP A O 1
ATOM 1359 N N . ARG A 1 183 ? -0.217 -14.140 -6.839 1.00 95.81 183 ARG A N 1
ATOM 1360 C CA . ARG A 1 183 ? -1.256 -14.501 -5.872 1.00 95.81 183 ARG A CA 1
ATOM 1361 C C . ARG A 1 183 ? -0.838 -15.647 -4.949 1.00 95.81 183 ARG A C 1
ATOM 1363 O O . ARG A 1 183 ? -1.148 -15.605 -3.765 1.00 95.81 183 ARG A O 1
ATOM 1370 N N . GLU A 1 184 ? -0.113 -16.643 -5.452 1.00 95.88 184 GLU A N 1
ATOM 1371 C CA . GLU A 1 184 ? 0.294 -17.796 -4.642 1.00 95.88 184 GLU A CA 1
ATOM 1372 C C . GLU A 1 184 ? 1.266 -17.372 -3.527 1.00 95.88 184 GLU A C 1
ATOM 1374 O O . GLU A 1 184 ? 1.164 -17.817 -2.383 1.00 95.88 184 GLU A O 1
ATOM 1379 N N . ALA A 1 185 ? 2.195 -16.467 -3.836 1.00 97.38 185 ALA A N 1
ATOM 1380 C CA . ALA A 1 185 ? 3.099 -15.870 -2.865 1.00 97.38 185 ALA A CA 1
ATOM 1381 C C . ALA A 1 185 ? 2.351 -15.063 -1.798 1.00 97.38 185 ALA A C 1
ATOM 1383 O O . ALA A 1 185 ? 2.678 -15.196 -0.613 1.00 97.38 185 ALA A O 1
ATOM 1384 N N . TYR A 1 186 ? 1.332 -14.296 -2.198 1.00 97.50 186 TYR A N 1
ATOM 1385 C CA . TYR A 1 186 ? 0.433 -13.628 -1.259 1.00 97.50 186 TYR A CA 1
ATOM 1386 C C . TYR A 1 186 ? -0.285 -14.636 -0.354 1.00 97.50 186 TYR A C 1
ATOM 1388 O O . TYR A 1 186 ? -0.167 -14.532 0.865 1.00 97.50 186 TYR A O 1
ATOM 1396 N N . ASP A 1 187 ? -0.944 -15.653 -0.911 1.00 95.88 187 ASP A N 1
ATOM 1397 C CA . ASP A 1 187 ? -1.723 -16.630 -0.140 1.00 95.88 187 ASP A CA 1
ATOM 1398 C C . ASP A 1 187 ? -0.847 -17.377 0.884 1.00 95.88 187 ASP A C 1
ATOM 1400 O O . ASP A 1 187 ? -1.222 -17.528 2.053 1.00 95.88 187 ASP A O 1
ATOM 1404 N N . ARG A 1 188 ? 0.378 -17.771 0.495 1.00 95.88 188 ARG A N 1
ATOM 1405 C CA . ARG A 1 188 ? 1.359 -18.391 1.409 1.00 95.88 188 ARG A CA 1
ATOM 1406 C C . ARG A 1 188 ? 1.789 -17.462 2.542 1.00 95.88 188 ARG A C 1
ATOM 1408 O O . ARG A 1 188 ? 2.191 -17.943 3.607 1.00 95.88 188 ARG A O 1
ATOM 1415 N N . TRP A 1 189 ? 1.848 -16.156 2.310 1.00 96.75 189 TRP A N 1
ATOM 1416 C CA . TRP A 1 189 ? 2.184 -15.185 3.350 1.00 96.75 189 TRP A CA 1
ATOM 1417 C C . TRP A 1 189 ? 0.973 -14.909 4.245 1.00 96.75 189 TRP A C 1
ATOM 1419 O O . TRP A 1 189 ? 1.082 -15.033 5.466 1.00 96.75 189 TRP A O 1
ATOM 1429 N N . ALA A 1 190 ? -0.187 -14.643 3.646 1.00 95.94 190 ALA A N 1
ATOM 1430 C CA . ALA A 1 190 ? -1.430 -14.314 4.331 1.00 95.94 190 ALA A CA 1
ATOM 1431 C C . ALA A 1 190 ? -1.876 -15.431 5.282 1.00 95.94 190 ALA A C 1
ATOM 1433 O O . ALA A 1 190 ? -2.353 -15.151 6.377 1.00 95.94 190 ALA A O 1
ATOM 1434 N N . SER A 1 191 ? -1.633 -16.702 4.937 1.00 94.19 191 SER A N 1
ATOM 1435 C CA . SER A 1 191 ? -1.961 -17.841 5.807 1.00 94.19 191 SER A CA 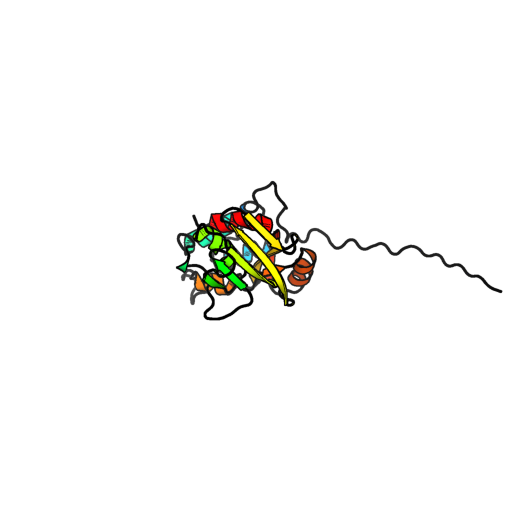1
ATOM 1436 C C . SER A 1 191 ? -1.157 -17.897 7.118 1.00 94.19 191 SER A C 1
ATOM 1438 O O . SER A 1 191 ? -1.446 -18.727 7.979 1.00 94.19 191 SER A O 1
ATOM 1440 N N . ARG A 1 192 ? -0.094 -17.094 7.248 1.00 93.69 192 ARG A N 1
ATOM 1441 C CA . ARG A 1 192 ? 0.815 -17.058 8.408 1.00 93.69 192 ARG A CA 1
ATOM 1442 C C . ARG A 1 192 ? 0.916 -15.674 9.047 1.00 93.69 192 ARG A C 1
ATOM 1444 O O . ARG A 1 192 ? 1.471 -15.563 10.139 1.00 93.69 192 ARG A O 1
ATOM 1451 N N . ALA A 1 193 ? 0.435 -14.637 8.368 1.00 93.25 193 ALA A N 1
ATOM 1452 C CA . ALA A 1 193 ? 0.467 -13.274 8.865 1.00 93.25 193 ALA A CA 1
ATOM 1453 C C . ALA A 1 193 ? -0.518 -13.112 10.040 1.00 93.25 193 ALA A C 1
ATOM 1455 O O . ALA A 1 193 ? -1.641 -13.611 9.963 1.00 93.25 193 ALA A O 1
ATOM 1456 N N . PRO A 1 194 ? -0.146 -12.401 11.119 1.00 92.75 194 PRO A N 1
ATOM 1457 C CA . PRO A 1 194 ? -1.048 -12.082 12.227 1.00 92.75 194 PRO A CA 1
ATOM 1458 C C . PRO A 1 194 ? -1.983 -10.906 11.874 1.00 92.75 194 PRO A C 1
ATOM 1460 O O . PRO A 1 194 ? -2.172 -9.987 12.667 1.00 92.75 194 PRO A O 1
ATOM 1463 N N . ALA A 1 195 ? -2.521 -10.897 10.656 1.00 94.81 195 ALA A N 1
ATOM 1464 C CA . ALA A 1 195 ? -3.261 -9.771 10.111 1.00 94.81 195 ALA A CA 1
ATOM 1465 C C . ALA A 1 195 ? -4.437 -10.224 9.257 1.00 94.81 195 ALA A C 1
ATOM 1467 O O . ALA A 1 195 ? -4.355 -11.206 8.514 1.00 94.81 195 ALA A O 1
ATOM 1468 N N . ALA A 1 196 ? -5.509 -9.444 9.326 1.00 95.44 196 ALA A N 1
ATOM 1469 C CA . ALA A 1 196 ? -6.568 -9.503 8.345 1.00 95.44 196 ALA A CA 1
ATOM 1470 C C . ALA A 1 196 ? -6.090 -8.751 7.100 1.00 95.44 196 ALA A C 1
ATOM 1472 O O . ALA A 1 196 ? -5.628 -7.612 7.186 1.00 95.44 196 ALA A O 1
ATOM 1473 N N . THR A 1 197 ? -6.145 -9.409 5.944 1.00 96.50 197 THR A N 1
ATOM 1474 C CA . THR A 1 197 ? -5.670 -8.829 4.685 1.00 96.50 197 THR A CA 1
ATOM 1475 C C . THR A 1 197 ? -6.582 -9.198 3.526 1.00 96.50 197 THR A C 1
ATOM 1477 O O . THR A 1 197 ? -7.297 -10.205 3.584 1.00 96.50 197 THR A O 1
ATOM 1480 N N . VAL A 1 198 ? -6.514 -8.380 2.481 1.00 95.62 198 VAL A N 1
ATOM 1481 C CA . VAL A 1 198 ? -7.093 -8.611 1.160 1.00 95.62 198 VAL A CA 1
ATOM 1482 C C . VAL A 1 198 ? -6.058 -8.223 0.103 1.00 95.62 198 VAL A C 1
ATOM 1484 O O . VAL A 1 198 ? -5.243 -7.335 0.353 1.00 95.62 198 VAL A O 1
ATOM 1487 N N . ALA A 1 199 ? -6.054 -8.870 -1.058 1.00 95.50 199 ALA A N 1
ATOM 1488 C CA . ALA A 1 199 ? -5.160 -8.529 -2.160 1.00 95.50 199 ALA A CA 1
ATOM 1489 C C . ALA A 1 199 ? -5.896 -8.297 -3.479 1.00 95.50 199 ALA A C 1
ATOM 1491 O O . ALA A 1 199 ? -7.019 -8.759 -3.680 1.00 95.50 199 ALA A O 1
ATOM 1492 N N . MET A 1 200 ? -5.216 -7.591 -4.379 1.00 94.00 200 MET A N 1
ATOM 1493 C CA . MET A 1 200 ? -5.644 -7.338 -5.752 1.00 94.00 200 MET A CA 1
ATOM 1494 C C . MET A 1 200 ? -4.434 -7.278 -6.700 1.00 94.00 200 MET A C 1
ATOM 1496 O O . MET A 1 200 ? -3.303 -7.070 -6.237 1.00 94.00 200 MET A O 1
ATOM 1500 N N . PRO A 1 201 ? -4.627 -7.416 -8.024 1.00 94.19 201 PRO A N 1
ATOM 1501 C CA . PRO A 1 201 ? -3.559 -7.183 -8.991 1.00 94.19 201 PRO A CA 1
ATOM 1502 C C . PRO A 1 201 ? -2.976 -5.773 -8.859 1.00 94.19 201 PRO A C 1
ATOM 1504 O O . PRO A 1 201 ? -3.714 -4.789 -8.849 1.00 94.19 201 PRO A O 1
ATOM 1507 N N . LEU A 1 202 ? -1.645 -5.660 -8.843 1.00 94.44 202 LEU A N 1
ATOM 1508 C CA . LEU A 1 202 ? -0.966 -4.363 -8.743 1.00 94.44 202 LEU A CA 1
ATOM 1509 C C . LEU A 1 202 ? -1.269 -3.470 -9.959 1.00 94.44 202 LEU A C 1
ATOM 1511 O O . LEU A 1 202 ? -1.380 -2.257 -9.823 1.00 94.44 202 LEU A O 1
ATOM 1515 N N . ALA A 1 203 ? -1.484 -4.069 -11.134 1.00 91.62 203 ALA A N 1
ATOM 1516 C CA . ALA A 1 203 ? -1.846 -3.337 -12.348 1.00 91.62 203 ALA A CA 1
ATOM 1517 C C . ALA A 1 203 ? -3.227 -2.655 -12.290 1.00 91.62 203 ALA A C 1
ATOM 1519 O O . ALA A 1 203 ? -3.493 -1.750 -13.072 1.00 91.62 203 ALA A O 1
ATOM 1520 N N . GLY A 1 204 ? -4.113 -3.096 -11.390 1.00 85.06 204 GLY A N 1
ATOM 1521 C CA . GLY A 1 204 ? -5.442 -2.511 -11.196 1.00 85.06 204 GLY A CA 1
ATOM 1522 C C . GLY A 1 204 ? -5.524 -1.553 -10.011 1.00 85.06 204 GLY A C 1
ATOM 1523 O O . GLY A 1 204 ? -6.616 -1.115 -9.674 1.00 85.06 204 GLY A O 1
ATOM 1524 N N . ALA A 1 205 ? -4.406 -1.271 -9.342 1.00 86.06 205 ALA A N 1
ATOM 1525 C CA . ALA A 1 205 ? -4.410 -0.579 -8.059 1.00 86.06 205 ALA A CA 1
ATOM 1526 C C . ALA A 1 205 ? -4.397 0.956 -8.176 1.00 86.06 205 ALA A C 1
ATOM 1528 O O . ALA A 1 205 ? -4.236 1.632 -7.174 1.00 86.06 205 ALA A O 1
ATOM 1529 N N . THR A 1 206 ? -4.567 1.533 -9.366 1.00 89.38 206 THR A N 1
ATOM 1530 C CA . THR A 1 206 ? -4.626 2.997 -9.543 1.00 89.38 206 THR A CA 1
ATOM 1531 C C . THR A 1 206 ? -5.910 3.595 -8.988 1.00 89.38 206 THR A C 1
ATOM 1533 O O . THR A 1 206 ? -5.855 4.651 -8.369 1.00 89.38 206 THR A O 1
ATOM 1536 N N . ASP A 1 207 ? -7.034 2.883 -9.104 1.00 89.06 207 ASP A N 1
ATOM 1537 C CA . ASP A 1 207 ? -8.355 3.373 -8.688 1.00 89.06 207 ASP A CA 1
ATOM 1538 C C . ASP A 1 207 ? -8.366 3.783 -7.198 1.00 89.06 207 ASP 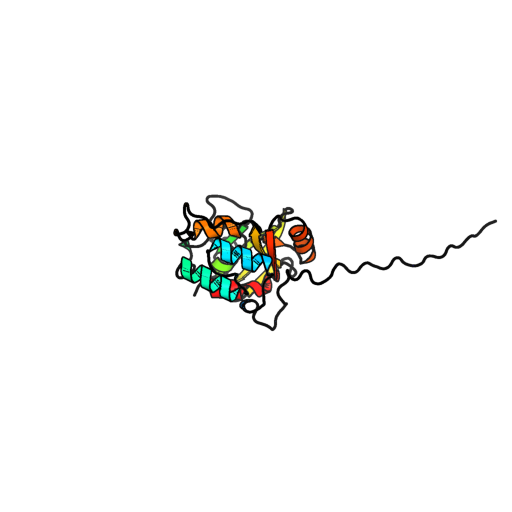A C 1
ATOM 1540 O O . ASP A 1 207 ? -8.931 4.807 -6.822 1.00 89.06 207 ASP A O 1
ATOM 1544 N N . LEU A 1 208 ? -7.677 3.023 -6.337 1.00 89.50 208 LEU A N 1
ATOM 1545 C CA . LEU A 1 208 ? -7.531 3.355 -4.917 1.00 89.50 208 LEU A CA 1
ATOM 1546 C C . LEU A 1 208 ? -6.547 4.510 -4.675 1.00 89.50 208 LEU A C 1
ATOM 1548 O O . LEU A 1 208 ? -6.728 5.262 -3.724 1.00 89.50 208 LEU A O 1
ATOM 1552 N N . ALA A 1 209 ? -5.509 4.664 -5.497 1.00 91.44 209 ALA A N 1
ATOM 1553 C CA . ALA A 1 209 ? -4.570 5.775 -5.372 1.00 91.44 209 ALA A CA 1
ATOM 1554 C C . ALA A 1 209 ? -5.240 7.096 -5.767 1.00 91.44 209 ALA A C 1
ATOM 1556 O O . ALA A 1 209 ? -5.196 8.048 -4.994 1.00 91.44 209 ALA A O 1
ATOM 1557 N N . GLU A 1 210 ? -5.933 7.123 -6.907 1.00 90.38 210 GLU A N 1
ATOM 1558 C CA . GLU A 1 210 ? -6.728 8.268 -7.362 1.00 90.38 210 GLU A CA 1
ATOM 1559 C C . GLU A 1 210 ? -7.752 8.675 -6.296 1.00 90.38 210 GLU A C 1
ATOM 1561 O O . GLU A 1 210 ? -7.785 9.829 -5.872 1.00 90.38 210 GLU A O 1
ATOM 1566 N N . ALA A 1 211 ? -8.508 7.706 -5.773 1.00 90.25 211 ALA A N 1
ATOM 1567 C CA . ALA A 1 211 ? -9.515 7.954 -4.750 1.00 90.25 211 ALA A CA 1
ATOM 1568 C C . ALA A 1 211 ? -8.938 8.401 -3.393 1.00 90.25 211 ALA A C 1
ATOM 1570 O O . ALA A 1 211 ? -9.690 8.871 -2.556 1.00 90.25 211 ALA A O 1
ATOM 1571 N N . LEU A 1 212 ? -7.640 8.274 -3.117 1.00 89.62 212 LEU A N 1
ATOM 1572 C CA . LEU A 1 212 ? -7.047 8.839 -1.896 1.00 89.62 212 LEU A CA 1
ATOM 1573 C C . LEU A 1 212 ? -6.590 10.295 -2.079 1.00 89.62 212 LEU A C 1
ATOM 1575 O O . LEU A 1 212 ? -6.478 11.023 -1.090 1.00 89.62 212 LEU A O 1
ATOM 1579 N N . VAL A 1 213 ? -6.317 10.708 -3.320 1.00 88.94 213 VAL A N 1
ATOM 1580 C CA . VAL A 1 213 ? -5.762 12.030 -3.648 1.00 88.94 213 VAL A CA 1
ATOM 1581 C C . VAL A 1 213 ? -6.839 13.109 -3.766 1.00 88.94 213 VAL A C 1
ATOM 1583 O O . VAL A 1 213 ? -6.591 14.232 -3.328 1.00 88.94 213 VAL A O 1
ATOM 1586 N N . GLU A 1 214 ? -8.013 12.809 -4.346 1.00 72.25 214 GLU A N 1
ATOM 1587 C CA . GLU A 1 214 ? -9.105 13.813 -4.443 1.00 72.25 214 GLU A CA 1
ATOM 1588 C C . GLU A 1 214 ? -9.710 14.177 -3.082 1.00 72.25 214 GLU A C 1
ATOM 1590 O O . GLU A 1 214 ? -10.191 15.325 -2.944 1.00 72.25 214 GLU A O 1
#

Foldseek 3Di:
DDDDDDDDPDPPPPDDDDDPQQEQDDDDPQSFPTFHDQLQQCQLCQQQVHHGDGGNVSSLVSLCVQPVFDAPVLAAFDPDDDQWWKAWQPDPHDITHHLANVSNQLCQLRVQTKIWIWHAFPVRRIKIWIHHLQWICIVVQQKKWKWWFQSPDHHDDDDPPDGDHSVSVCVTTRVGGGMDNHPVRVVVCVVPDNIRMHMYRPGSCSSSSNSRHD